Protein AF-Q7NFN3-F1 (afdb_monomer_lite)

Radius of gyration: 18.34 Å; chains: 1; bounding box: 49×44×46 Å

Organism: Gloeobacter violaceus (strain ATCC 29082 / PCC 7421) (NCBI:txid251221)

Structure (mmCIF, N/CA/C/O backbone):
data_AF-Q7NFN3-F1
#
_entry.id   AF-Q7NFN3-F1
#
loop_
_atom_site.group_PDB
_atom_site.id
_atom_site.type_symbol
_atom_site.label_atom_id
_atom_site.label_alt_id
_atom_site.label_comp_id
_atom_site.label_asym_id
_atom_site.label_entity_id
_atom_site.label_seq_id
_atom_site.pdbx_PDB_ins_code
_atom_site.Cartn_x
_atom_site.Cartn_y
_atom_site.Cartn_z
_atom_site.occupancy
_atom_site.B_iso_or_equiv
_atom_site.auth_seq_id
_atom_site.auth_comp_id
_atom_site.auth_asym_id
_atom_site.auth_atom_id
_atom_site.pdbx_PDB_model_num
ATOM 1 N N . MET A 1 1 ? 23.762 -14.767 -8.501 1.00 56.16 1 MET A N 1
ATOM 2 C CA . MET A 1 1 ? 23.464 -13.647 -7.585 1.00 56.16 1 MET A CA 1
ATOM 3 C C . MET A 1 1 ? 23.349 -14.251 -6.193 1.00 56.16 1 MET A C 1
ATOM 5 O O . MET A 1 1 ? 22.735 -15.305 -6.103 1.00 56.16 1 MET A O 1
ATOM 9 N N . ASP A 1 2 ? 24.014 -13.703 -5.175 1.00 60.09 2 ASP A N 1
ATOM 10 C CA . ASP A 1 2 ? 24.094 -14.319 -3.833 1.00 60.09 2 ASP A CA 1
ATOM 11 C C . ASP A 1 2 ? 22.970 -13.812 -2.899 1.00 60.09 2 ASP A C 1
ATOM 13 O O . ASP A 1 2 ? 22.523 -12.670 -3.045 1.00 60.09 2 ASP A O 1
ATOM 17 N N . LEU A 1 3 ? 22.532 -14.643 -1.945 1.00 52.47 3 LEU A N 1
ATOM 18 C CA . LEU A 1 3 ? 21.516 -14.355 -0.916 1.00 52.47 3 LEU A CA 1
ATOM 19 C C . LEU A 1 3 ? 21.825 -13.084 -0.148 1.00 52.47 3 LEU A C 1
ATOM 21 O O . LEU A 1 3 ? 20.955 -12.241 0.049 1.00 52.47 3 LEU A O 1
ATOM 25 N N . GLU A 1 4 ? 23.082 -12.938 0.255 1.00 56.56 4 GLU A N 1
ATOM 26 C CA . GLU A 1 4 ? 23.531 -11.804 1.050 1.00 56.56 4 GLU A CA 1
ATOM 27 C C . GLU A 1 4 ? 23.448 -10.504 0.238 1.00 56.56 4 GLU A C 1
ATOM 29 O O . GLU A 1 4 ? 23.041 -9.466 0.749 1.00 56.56 4 GLU A O 1
ATOM 34 N N . PHE A 1 5 ? 23.724 -10.560 -1.069 1.00 61.00 5 PHE A N 1
ATOM 35 C CA . PHE A 1 5 ? 23.583 -9.411 -1.964 1.00 61.00 5 PHE A CA 1
ATOM 36 C C . PHE A 1 5 ? 22.113 -9.019 -2.177 1.00 61.00 5 PHE A C 1
ATOM 38 O O . PHE A 1 5 ? 21.780 -7.836 -2.143 1.00 61.00 5 PHE A O 1
ATOM 45 N N . LEU A 1 6 ? 21.221 -9.990 -2.379 1.00 57.47 6 LEU A N 1
ATOM 46 C CA . LEU A 1 6 ? 19.792 -9.730 -2.584 1.00 57.47 6 LEU A CA 1
ATOM 47 C C . LEU A 1 6 ? 19.090 -9.267 -1.304 1.00 57.47 6 LEU A C 1
ATOM 49 O O . LEU A 1 6 ? 18.333 -8.299 -1.347 1.00 57.47 6 LEU A O 1
ATOM 53 N N . SER A 1 7 ? 19.391 -9.894 -0.167 1.00 54.59 7 SER A N 1
ATOM 54 C CA . SER A 1 7 ? 18.874 -9.497 1.146 1.00 54.59 7 SER A CA 1
ATOM 55 C C . SER A 1 7 ? 19.330 -8.083 1.518 1.00 54.59 7 SER A C 1
ATOM 57 O O . SER A 1 7 ? 18.508 -7.233 1.860 1.00 54.59 7 SER A O 1
ATOM 59 N N . ASN A 1 8 ? 20.613 -7.759 1.314 1.00 56.38 8 ASN A N 1
ATOM 60 C CA . ASN A 1 8 ? 21.120 -6.406 1.549 1.00 56.38 8 ASN A CA 1
ATOM 61 C C . ASN A 1 8 ? 20.441 -5.355 0.654 1.00 56.38 8 ASN A C 1
ATOM 63 O O . ASN A 1 8 ? 20.188 -4.246 1.114 1.00 56.38 8 ASN A O 1
ATOM 67 N N . ASN A 1 9 ? 20.097 -5.688 -0.595 1.00 57.69 9 ASN A N 1
ATOM 68 C CA . ASN A 1 9 ? 19.386 -4.766 -1.488 1.00 57.69 9 ASN A CA 1
ATOM 69 C C . ASN A 1 9 ? 17.885 -4.639 -1.168 1.00 57.69 9 ASN A C 1
ATOM 71 O O . ASN A 1 9 ? 17.333 -3.552 -1.316 1.00 57.69 9 ASN A O 1
ATOM 75 N N . LEU A 1 10 ? 17.229 -5.696 -0.680 1.00 55.66 10 LEU A N 1
ATOM 76 C CA . LEU A 1 10 ? 15.841 -5.637 -0.194 1.00 55.66 10 LEU A CA 1
ATOM 77 C C . LEU A 1 10 ? 15.706 -4.768 1.068 1.00 55.66 10 LEU A C 1
ATOM 79 O O . LEU A 1 10 ? 14.678 -4.118 1.265 1.00 55.66 10 LEU A O 1
ATOM 83 N N . LEU A 1 11 ? 16.751 -4.731 1.903 1.00 48.28 11 LEU A N 1
ATO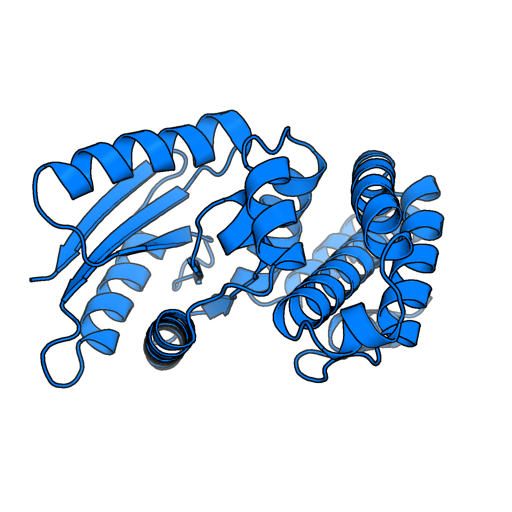M 84 C CA . LEU A 1 11 ? 16.776 -4.018 3.184 1.00 48.28 11 LEU A CA 1
ATOM 85 C C . LEU A 1 11 ? 17.310 -2.574 3.099 1.00 48.28 11 LEU A C 1
ATOM 87 O O . LEU A 1 11 ? 17.172 -1.820 4.067 1.00 48.28 11 LEU A O 1
ATOM 91 N N . MET A 1 12 ? 17.902 -2.159 1.973 1.00 41.19 12 MET A N 1
ATOM 92 C CA . MET A 1 12 ? 18.507 -0.829 1.823 1.00 41.19 12 MET A CA 1
ATOM 93 C C . MET A 1 12 ? 17.516 0.247 1.347 1.00 41.19 12 MET A C 1
ATOM 95 O O . MET A 1 12 ? 16.718 0.049 0.439 1.00 41.19 12 MET A O 1
ATOM 99 N N . ASN A 1 13 ? 17.655 1.432 1.958 1.00 47.44 13 ASN A N 1
ATOM 100 C CA . ASN A 1 13 ? 16.925 2.692 1.745 1.00 47.44 13 ASN A CA 1
ATOM 101 C C . ASN A 1 13 ? 15.450 2.743 2.175 1.00 47.44 13 ASN A C 1
ATOM 103 O O . ASN A 1 13 ? 14.534 2.779 1.358 1.00 47.44 13 ASN A O 1
ATOM 107 N N . LYS A 1 14 ? 15.228 2.913 3.486 1.00 47.81 14 LYS A N 1
ATOM 108 C CA . LYS A 1 14 ? 13.898 3.238 4.032 1.00 47.81 14 LYS A CA 1
ATOM 109 C C . LYS A 1 14 ? 13.643 4.723 4.323 1.00 47.81 14 LYS A C 1
ATOM 111 O O . LYS A 1 14 ? 12.485 5.081 4.489 1.00 47.81 14 LYS A O 1
ATOM 116 N N . HIS A 1 15 ? 14.649 5.612 4.360 1.00 43.91 15 HIS A N 1
ATOM 117 C CA . HIS A 1 15 ? 14.429 6.965 4.921 1.00 43.91 15 HIS A CA 1
ATOM 118 C C . HIS A 1 15 ? 15.199 8.145 4.291 1.00 43.91 15 HIS A C 1
ATOM 120 O O . HIS A 1 15 ? 15.244 9.218 4.893 1.00 43.91 15 HIS A O 1
ATOM 126 N N . SER A 1 16 ? 15.774 8.019 3.092 1.00 52.03 16 SER A N 1
ATOM 127 C CA . SER A 1 16 ? 16.392 9.162 2.399 1.00 52.03 16 SER A CA 1
ATOM 128 C C . SER A 1 16 ? 15.591 9.540 1.151 1.00 52.03 16 SER A C 1
ATOM 130 O O . SER A 1 16 ? 15.283 8.700 0.311 1.00 52.03 16 SER A O 1
ATOM 132 N N . HIS A 1 17 ? 15.209 10.818 1.032 1.00 63.88 17 HIS A N 1
ATOM 133 C CA . HIS A 1 17 ? 14.648 11.325 -0.218 1.00 63.88 17 HIS A CA 1
ATOM 134 C C . HIS A 1 17 ? 15.710 11.183 -1.310 1.00 63.88 17 HIS A C 1
ATOM 136 O O . HIS A 1 17 ? 16.799 11.752 -1.184 1.00 63.88 17 HIS A O 1
ATOM 142 N N . LEU A 1 18 ? 15.394 10.454 -2.381 1.00 69.81 18 LEU A N 1
ATOM 143 C CA . LEU A 1 18 ? 16.271 10.409 -3.542 1.00 69.81 18 LEU A CA 1
ATOM 144 C C . LEU A 1 18 ? 16.342 11.814 -4.157 1.00 69.81 18 LEU A C 1
ATOM 146 O O . LEU A 1 18 ? 15.316 12.494 -4.253 1.00 69.81 18 LEU A O 1
ATOM 150 N N . PRO A 1 19 ? 17.520 12.281 -4.606 1.00 80.88 19 PRO A N 1
ATOM 151 C CA . PRO A 1 19 ? 17.589 13.449 -5.471 1.00 80.88 19 PRO A CA 1
ATOM 152 C C . PRO A 1 19 ? 16.652 13.262 -6.680 1.00 80.88 19 PRO A C 1
ATOM 154 O O . PRO A 1 19 ? 16.583 12.151 -7.207 1.00 80.88 19 PRO A O 1
ATOM 157 N N . PRO A 1 20 ? 15.959 14.303 -7.179 1.00 80.88 20 PRO A N 1
ATOM 158 C CA . PRO A 1 20 ? 14.998 14.152 -8.277 1.00 80.88 20 PRO A CA 1
ATOM 159 C C . PRO A 1 20 ? 15.556 13.447 -9.513 1.00 80.88 20 PRO A C 1
ATOM 161 O O . PRO A 1 20 ? 14.895 12.594 -10.092 1.00 80.88 20 PRO A O 1
ATOM 164 N N . GLU A 1 21 ? 16.795 13.755 -9.892 1.00 84.25 21 GLU A N 1
ATOM 165 C CA . GLU A 1 21 ? 17.453 13.090 -11.017 1.00 84.25 21 GLU A CA 1
ATOM 166 C C . GLU A 1 21 ? 17.686 11.599 -10.762 1.00 84.25 21 GLU A C 1
ATOM 168 O O . GLU A 1 21 ? 17.572 10.797 -11.684 1.00 84.25 21 GLU A O 1
ATOM 173 N N . GLN A 1 22 ? 17.995 11.226 -9.517 1.00 86.25 22 GLN A N 1
ATOM 174 C CA . GLN A 1 22 ? 18.160 9.833 -9.122 1.00 86.25 22 GLN A CA 1
ATOM 175 C C . GLN A 1 22 ? 16.819 9.100 -9.195 1.00 86.25 22 GLN A C 1
ATOM 177 O O . GLN A 1 22 ? 16.742 8.072 -9.853 1.00 86.25 22 GLN A O 1
ATOM 182 N N . ALA A 1 23 ? 15.748 9.685 -8.649 1.00 85.94 23 ALA A N 1
ATOM 183 C CA . ALA A 1 23 ? 14.407 9.104 -8.722 1.00 85.94 23 ALA A CA 1
ATOM 184 C C . ALA A 1 23 ? 13.938 8.878 -10.174 1.00 85.94 23 ALA A C 1
ATOM 186 O O . ALA A 1 23 ? 13.331 7.855 -10.477 1.00 85.94 23 ALA A O 1
ATOM 187 N N . LEU A 1 24 ? 14.240 9.803 -11.095 1.00 88.88 24 LEU A N 1
ATOM 188 C CA . LEU A 1 24 ? 13.911 9.636 -12.516 1.00 88.88 24 LEU A CA 1
ATOM 189 C C . LEU A 1 24 ? 14.754 8.559 -13.201 1.00 88.88 24 LEU A C 1
ATOM 191 O O . LEU A 1 24 ? 14.216 7.780 -13.985 1.00 88.88 24 LEU A O 1
ATOM 195 N N . ARG A 1 25 ? 16.062 8.507 -12.921 1.00 91.69 25 ARG A N 1
ATOM 196 C CA . ARG A 1 25 ? 16.937 7.447 -13.444 1.00 91.69 25 ARG A CA 1
ATOM 197 C C . ARG A 1 25 ? 16.474 6.075 -12.971 1.00 91.69 25 ARG A C 1
ATOM 199 O O . ARG A 1 25 ? 16.344 5.172 -13.790 1.00 91.69 25 ARG A O 1
ATOM 206 N N . ASP A 1 26 ? 16.165 5.954 -11.688 1.00 92.94 26 ASP A N 1
ATOM 207 C CA . ASP A 1 26 ? 15.737 4.695 -11.092 1.00 92.94 26 ASP A CA 1
ATOM 208 C C . ASP A 1 26 ? 14.348 4.273 -11.582 1.00 92.94 26 ASP A C 1
ATOM 210 O O . ASP A 1 26 ? 14.113 3.086 -11.789 1.00 92.94 26 ASP A O 1
ATOM 214 N N . LEU A 1 27 ? 13.451 5.227 -11.865 1.00 94.94 27 LEU A N 1
ATOM 215 C CA . LEU A 1 27 ? 12.178 4.946 -12.535 1.00 94.94 27 LEU A CA 1
ATOM 216 C C . LEU A 1 27 ? 12.390 4.385 -13.949 1.00 94.94 27 LEU A C 1
ATOM 218 O O . LEU A 1 27 ? 11.734 3.416 -14.325 1.00 94.94 27 LEU A O 1
ATOM 222 N N . ILE A 1 28 ? 13.302 4.969 -14.733 1.00 95.75 28 ILE A N 1
ATOM 223 C CA . ILE A 1 28 ? 13.636 4.471 -16.078 1.00 95.75 28 ILE A CA 1
ATOM 224 C C . ILE A 1 28 ? 14.231 3.062 -15.999 1.00 95.75 28 ILE A C 1
ATOM 226 O O . ILE A 1 28 ? 13.894 2.208 -16.820 1.00 95.75 28 ILE A O 1
ATOM 230 N N . GLU A 1 29 ? 15.088 2.801 -15.016 1.00 95.00 29 GLU A N 1
ATOM 231 C CA . GLU A 1 29 ? 15.678 1.476 -14.830 1.00 95.00 29 GLU A CA 1
ATOM 232 C C . GLU A 1 29 ? 14.638 0.443 -14.377 1.00 95.00 29 GLU A C 1
ATOM 234 O O . GLU A 1 29 ? 14.580 -0.659 -14.924 1.00 95.00 29 GLU A O 1
ATOM 239 N N . ALA A 1 30 ? 13.734 0.819 -13.468 1.00 96.25 30 ALA A N 1
ATOM 240 C CA . ALA A 1 30 ? 12.613 -0.026 -13.069 1.00 96.25 30 ALA A CA 1
ATOM 241 C C . ALA A 1 30 ? 11.696 -0.365 -14.257 1.00 96.25 30 ALA A C 1
ATOM 243 O O . ALA A 1 30 ? 11.262 -1.507 -14.371 1.00 96.25 30 ALA A O 1
ATOM 244 N N . ILE A 1 31 ? 11.447 0.579 -15.177 1.00 97.62 31 ILE A N 1
ATOM 245 C CA . ILE A 1 31 ? 10.695 0.318 -16.420 1.00 97.62 31 ILE A CA 1
ATOM 246 C C . ILE A 1 31 ? 11.390 -0.765 -17.251 1.00 97.62 31 ILE A C 1
ATOM 248 O O . ILE A 1 31 ? 10.748 -1.743 -17.620 1.00 97.62 31 ILE A O 1
ATOM 252 N N . ARG A 1 32 ? 12.698 -0.630 -17.501 1.00 96.00 32 ARG A N 1
ATOM 253 C CA . ARG A 1 32 ? 13.470 -1.606 -18.293 1.00 96.00 32 ARG A CA 1
ATOM 254 C C . ARG A 1 32 ? 13.465 -2.998 -17.672 1.00 96.00 32 ARG A C 1
ATOM 256 O O . ARG A 1 32 ? 13.315 -3.987 -18.379 1.00 96.00 32 ARG A O 1
ATOM 263 N N . CYS A 1 33 ? 13.617 -3.085 -16.354 1.00 94.62 33 CYS A N 1
ATOM 264 C CA . CYS A 1 33 ? 13.569 -4.363 -15.653 1.00 94.62 33 CYS A CA 1
ATOM 265 C C . CYS A 1 33 ? 12.146 -4.965 -15.678 1.00 94.62 33 CYS A C 1
ATOM 267 O O . CYS A 1 33 ? 11.972 -6.164 -15.917 1.00 94.62 33 CYS A O 1
ATOM 269 N N . ALA A 1 34 ? 11.110 -4.130 -15.540 1.00 97.12 34 ALA A N 1
ATOM 270 C CA . ALA A 1 34 ? 9.714 -4.554 -15.625 1.00 97.12 34 ALA A CA 1
ATOM 271 C C . ALA A 1 34 ? 9.315 -5.082 -17.012 1.00 97.12 34 ALA A C 1
ATOM 273 O O . ALA A 1 34 ? 8.516 -6.015 -17.071 1.00 97.12 34 ALA A O 1
ATOM 274 N N . GLU A 1 35 ? 9.901 -4.576 -18.106 1.00 95.56 35 GLU A N 1
ATOM 275 C CA . GLU A 1 35 ? 9.684 -5.114 -19.465 1.00 95.56 35 GLU A CA 1
ATOM 276 C C . GLU A 1 35 ? 9.929 -6.632 -19.526 1.00 95.56 35 GLU A C 1
ATOM 278 O O . GLU A 1 35 ? 9.217 -7.348 -20.232 1.00 95.56 35 GLU A O 1
ATOM 283 N N . ARG A 1 36 ? 10.909 -7.135 -18.762 1.00 93.44 36 ARG A N 1
ATOM 284 C CA . ARG A 1 36 ? 11.272 -8.558 -18.733 1.00 93.44 36 ARG A CA 1
ATOM 285 C C . ARG A 1 36 ? 10.418 -9.379 -17.769 1.00 93.44 36 ARG A C 1
ATOM 287 O O . ARG A 1 36 ? 10.040 -10.497 -18.111 1.00 93.44 36 ARG A O 1
ATOM 294 N N . TYR A 1 37 ? 10.152 -8.864 -16.568 1.00 94.06 37 TYR A N 1
ATOM 295 C CA . TYR A 1 37 ? 9.618 -9.678 -15.468 1.00 94.06 37 TYR A CA 1
ATOM 296 C C . TYR A 1 37 ? 8.166 -9.362 -15.069 1.00 94.06 37 TYR A C 1
ATOM 298 O O . TYR A 1 37 ? 7.506 -10.222 -14.485 1.00 94.06 37 TYR A O 1
ATOM 306 N N . GLU A 1 38 ? 7.648 -8.164 -15.364 1.00 96.56 38 GLU A N 1
ATOM 307 C CA . GLU A 1 38 ? 6.284 -7.752 -14.997 1.00 96.56 38 GLU A CA 1
ATOM 308 C C . GLU A 1 38 ? 5.722 -6.675 -15.959 1.00 96.56 38 GLU A C 1
ATOM 310 O O . GLU A 1 38 ? 5.705 -5.483 -15.632 1.00 96.56 38 GLU A O 1
ATOM 315 N N . PRO A 1 39 ? 5.197 -7.069 -17.138 1.00 96.38 39 PRO A N 1
ATOM 316 C CA . PRO A 1 39 ? 4.723 -6.122 -18.155 1.00 96.38 39 PRO A CA 1
ATOM 317 C C . PRO A 1 39 ? 3.589 -5.192 -17.697 1.00 96.38 39 PRO A C 1
ATOM 319 O O . PRO A 1 39 ? 3.428 -4.096 -18.222 1.00 96.38 39 PRO A O 1
ATOM 322 N N . ARG A 1 40 ? 2.774 -5.593 -16.712 1.00 97.12 40 ARG A N 1
ATOM 323 C CA . ARG A 1 40 ? 1.710 -4.718 -16.181 1.00 97.12 40 ARG A CA 1
ATOM 324 C C . ARG A 1 40 ? 2.276 -3.567 -15.355 1.00 97.12 40 ARG A C 1
ATOM 326 O O . ARG A 1 40 ? 1.801 -2.436 -15.467 1.00 97.12 40 ARG A O 1
ATOM 333 N N . LEU A 1 41 ? 3.308 -3.850 -14.562 1.00 98.06 41 LEU A N 1
ATOM 334 C CA . LEU A 1 41 ? 4.039 -2.826 -13.825 1.00 98.06 41 LEU A CA 1
ATOM 335 C C . LEU A 1 41 ? 4.757 -1.884 -14.794 1.00 98.06 41 LEU A C 1
ATOM 337 O O . LEU A 1 41 ? 4.692 -0.673 -14.611 1.00 98.06 41 LEU A O 1
ATOM 341 N N . GLU A 1 42 ? 5.359 -2.417 -15.857 1.00 98.12 42 GLU A N 1
ATOM 342 C CA . GLU A 1 42 ? 6.006 -1.629 -16.912 1.00 98.12 42 GLU A CA 1
ATOM 343 C C . GLU A 1 42 ? 5.079 -0.548 -17.487 1.00 98.12 42 GLU A C 1
ATOM 345 O O . GLU A 1 42 ? 5.426 0.639 -17.464 1.00 98.12 42 GLU A O 1
ATOM 350 N N . VAL A 1 43 ? 3.864 -0.934 -17.896 1.00 97.00 43 VAL A N 1
ATOM 351 C CA . VAL A 1 43 ? 2.869 -0.008 -18.459 1.00 97.00 43 VAL A CA 1
ATOM 352 C C . VAL A 1 43 ? 2.551 1.104 -17.464 1.00 97.00 43 VAL A C 1
ATOM 354 O O . VAL A 1 43 ? 2.550 2.286 -17.814 1.00 97.00 43 VAL A O 1
ATOM 357 N N . ARG A 1 44 ? 2.331 0.745 -16.196 1.00 96.44 44 ARG A N 1
ATOM 358 C CA . ARG A 1 44 ? 2.025 1.707 -15.133 1.00 96.44 44 ARG A CA 1
ATOM 359 C C . ARG A 1 44 ? 3.177 2.656 -14.848 1.00 96.44 44 ARG A C 1
ATOM 361 O O . ARG A 1 44 ? 2.956 3.861 -14.737 1.00 96.44 44 ARG A O 1
ATOM 368 N N . LEU A 1 45 ? 4.404 2.155 -14.765 1.00 97.69 45 LEU A N 1
ATOM 369 C CA . LEU A 1 45 ? 5.581 2.992 -14.549 1.00 97.69 45 LEU A CA 1
ATOM 370 C C . LEU A 1 45 ? 5.809 3.949 -15.726 1.00 97.69 45 LEU A C 1
ATOM 372 O O . LEU A 1 45 ? 6.137 5.114 -15.497 1.00 97.69 45 LEU A O 1
ATOM 376 N N . ARG A 1 46 ? 5.554 3.523 -16.972 1.00 96.94 46 ARG A N 1
ATOM 377 C CA . ARG A 1 46 ? 5.584 4.424 -18.137 1.00 96.94 46 ARG A CA 1
ATOM 378 C C . ARG A 1 46 ? 4.518 5.506 -18.079 1.00 96.94 46 ARG A C 1
ATOM 380 O O . ARG A 1 46 ? 4.828 6.655 -18.393 1.00 96.94 46 ARG A O 1
ATOM 387 N N . GLU A 1 47 ? 3.293 5.174 -17.668 1.00 94.94 47 GLU A N 1
ATOM 388 C CA . GLU A 1 47 ? 2.236 6.173 -17.469 1.00 94.94 47 GLU A CA 1
ATOM 389 C C . GLU A 1 47 ? 2.683 7.247 -16.473 1.00 94.94 47 GLU A C 1
ATOM 391 O O . GLU A 1 47 ? 2.453 8.432 -16.721 1.00 94.94 47 GLU A O 1
ATOM 396 N N . ILE A 1 48 ? 3.348 6.855 -15.378 1.00 95.38 48 ILE A N 1
ATOM 397 C CA . ILE A 1 48 ? 3.935 7.791 -14.411 1.00 95.38 48 ILE A CA 1
ATOM 398 C C . ILE A 1 48 ? 5.056 8.611 -15.041 1.00 95.38 48 ILE A C 1
ATOM 400 O O . ILE A 1 48 ? 5.009 9.842 -15.003 1.00 95.38 48 ILE A O 1
ATOM 404 N N . CYS A 1 49 ? 6.034 7.944 -15.654 1.00 94.56 49 CYS A N 1
ATOM 405 C CA . CYS A 1 49 ? 7.193 8.590 -16.259 1.00 94.56 49 CYS A CA 1
ATOM 406 C C . CYS A 1 49 ? 6.770 9.662 -17.265 1.00 94.56 49 CYS A C 1
ATOM 408 O O . CYS A 1 49 ? 7.268 10.779 -17.190 1.00 94.56 49 CYS A O 1
ATOM 410 N N . ALA A 1 50 ? 5.799 9.367 -18.134 1.00 92.50 50 ALA A N 1
ATOM 411 C CA . ALA A 1 50 ? 5.351 10.284 -19.177 1.00 92.50 50 ALA A CA 1
ATOM 412 C C . ALA A 1 50 ? 4.963 11.662 -18.623 1.00 92.50 50 ALA A C 1
ATOM 414 O O . ALA A 1 50 ? 5.455 12.679 -19.100 1.00 92.50 50 ALA A O 1
ATOM 415 N N . TRP A 1 51 ? 4.133 11.723 -17.576 1.00 90.50 51 TRP A N 1
ATOM 416 C CA . TRP A 1 51 ? 3.688 13.022 -17.061 1.00 90.50 51 TRP A CA 1
ATOM 417 C C . TRP A 1 51 ? 4.665 13.683 -16.094 1.00 90.50 51 TRP A C 1
ATOM 419 O O . TRP A 1 51 ? 4.512 14.882 -15.840 1.00 90.50 51 TRP A O 1
ATOM 429 N N . VAL A 1 52 ? 5.592 12.919 -15.510 1.00 89.69 52 VAL A N 1
ATOM 430 C CA . VAL A 1 52 ? 6.662 13.449 -14.657 1.00 89.69 52 VAL A CA 1
ATOM 431 C C . VAL A 1 52 ? 7.758 14.066 -15.523 1.00 89.69 52 VAL A C 1
ATOM 433 O O . VAL A 1 52 ? 8.243 15.141 -15.185 1.00 89.69 52 VAL A O 1
ATOM 436 N N . SER A 1 53 ? 8.102 13.444 -16.654 1.00 85.94 53 SER A N 1
ATOM 437 C CA . SER A 1 53 ? 9.063 13.972 -17.631 1.00 85.94 53 SER A CA 1
ATOM 438 C C . SER A 1 53 ? 8.618 15.299 -18.255 1.00 85.94 53 SER A C 1
ATOM 440 O O . SER A 1 53 ? 9.466 16.079 -18.677 1.00 85.94 53 SER A O 1
ATOM 442 N N . ASP A 1 54 ? 7.314 15.592 -18.254 1.00 85.75 54 ASP A N 1
ATOM 443 C CA . ASP A 1 54 ? 6.777 16.898 -18.662 1.00 85.75 54 ASP A CA 1
ATOM 444 C C . ASP A 1 54 ? 7.100 18.035 -17.669 1.00 85.75 54 ASP A C 1
ATOM 446 O O . ASP A 1 54 ? 6.895 19.209 -17.983 1.00 85.75 54 ASP A O 1
ATOM 450 N N . LEU A 1 55 ? 7.542 17.717 -16.447 1.00 85.81 55 LEU A N 1
ATOM 451 C CA . LEU A 1 55 ? 7.850 18.702 -15.410 1.00 85.81 55 LEU A CA 1
ATOM 452 C C . LEU A 1 55 ? 9.305 19.159 -15.519 1.00 85.81 55 LEU A C 1
ATOM 454 O O . LEU A 1 55 ? 10.222 18.357 -15.700 1.00 85.81 55 LEU A O 1
ATOM 458 N N . LYS A 1 56 ? 9.552 20.457 -15.327 1.00 82.94 56 LYS A N 1
ATOM 459 C CA . LYS A 1 56 ? 10.924 20.974 -15.260 1.00 82.94 56 LYS A CA 1
ATOM 460 C C . LYS A 1 56 ? 11.618 20.439 -13.998 1.00 82.94 56 LYS A C 1
ATOM 462 O O . LYS A 1 56 ? 10.970 20.347 -12.954 1.00 82.94 56 LYS A O 1
ATOM 467 N N . PRO A 1 57 ? 12.944 20.203 -14.007 1.00 75.12 57 PRO A N 1
ATOM 468 C CA . PRO A 1 57 ? 13.660 19.704 -12.827 1.00 75.12 57 PRO A CA 1
ATOM 469 C C . PRO A 1 57 ? 13.399 20.513 -11.541 1.00 75.12 57 PRO A C 1
ATOM 471 O O . PRO A 1 57 ? 13.117 19.939 -10.490 1.00 75.12 57 PRO A O 1
ATOM 474 N N . GLY A 1 58 ? 13.377 21.850 -11.625 1.00 76.94 58 GLY A N 1
ATOM 475 C CA . GLY A 1 58 ? 13.059 22.724 -10.483 1.00 76.94 58 GLY A CA 1
ATOM 476 C C . GLY A 1 58 ? 11.609 22.621 -9.978 1.00 76.94 58 GLY A C 1
ATOM 477 O O . GLY A 1 58 ? 11.334 22.874 -8.803 1.00 76.94 58 GLY A O 1
ATOM 478 N N . GLU A 1 59 ? 10.671 22.199 -10.828 1.00 82.31 59 GLU A N 1
ATOM 479 C CA . GLU A 1 59 ? 9.291 21.914 -10.420 1.00 82.31 59 GLU A CA 1
ATOM 480 C C . GLU A 1 59 ? 9.191 20.599 -9.650 1.00 82.31 59 GLU A C 1
ATOM 482 O O . GLU A 1 59 ? 8.343 20.487 -8.773 1.00 82.31 59 GLU A O 1
ATOM 487 N N . ILE A 1 60 ? 10.049 19.617 -9.931 1.00 80.56 60 ILE A N 1
ATOM 488 C CA . ILE A 1 60 ? 10.079 18.361 -9.172 1.00 80.56 60 ILE A CA 1
ATOM 489 C C . ILE A 1 60 ? 10.683 18.612 -7.786 1.00 80.56 60 ILE A C 1
ATOM 491 O O . ILE A 1 60 ? 10.083 18.231 -6.783 1.00 80.56 60 ILE A O 1
ATOM 495 N N . VAL A 1 61 ? 11.810 19.336 -7.718 1.00 79.81 61 VAL A N 1
ATOM 496 C CA . VAL A 1 61 ? 12.479 19.707 -6.452 1.00 79.81 61 VAL A CA 1
ATOM 497 C C . VAL A 1 61 ? 11.526 20.444 -5.505 1.00 79.81 61 VAL A C 1
ATOM 499 O O . VAL A 1 61 ? 11.490 20.165 -4.310 1.00 79.81 61 VAL A O 1
ATOM 502 N N . SER A 1 62 ? 10.732 21.382 -6.027 1.00 82.38 62 SER A N 1
ATOM 503 C CA . SER A 1 62 ? 9.805 22.180 -5.211 1.00 82.38 62 SER A CA 1
ATOM 504 C C . SER A 1 62 ? 8.550 21.417 -4.762 1.00 82.38 62 SER A C 1
ATOM 506 O O . SER A 1 62 ? 7.825 21.891 -3.884 1.00 82.38 62 SER A O 1
ATOM 508 N N . LYS A 1 63 ? 8.284 20.223 -5.311 1.00 88.50 63 LYS A N 1
ATOM 509 C CA . LYS A 1 63 ? 7.114 19.391 -4.992 1.00 88.50 63 LYS A CA 1
ATOM 510 C C . LYS A 1 63 ? 7.509 18.214 -4.100 1.00 88.50 63 LYS A C 1
ATOM 512 O O . LYS A 1 63 ? 7.599 17.076 -4.556 1.00 88.50 63 LYS A O 1
ATOM 517 N N . LYS A 1 64 ? 7.681 18.472 -2.799 1.00 86.12 64 LYS A N 1
ATOM 518 C CA . LYS A 1 64 ? 8.089 17.460 -1.801 1.00 86.12 64 LYS A CA 1
ATOM 519 C C . LYS A 1 64 ? 7.277 16.158 -1.875 1.00 86.12 64 LYS A C 1
ATOM 521 O O . LYS A 1 64 ? 7.858 15.081 -1.823 1.00 86.12 64 LYS A O 1
ATOM 526 N N . TYR A 1 65 ? 5.954 16.245 -2.022 1.00 87.88 65 TYR A N 1
ATOM 527 C CA . TYR A 1 65 ? 5.092 15.058 -2.077 1.00 87.88 65 TYR A CA 1
ATOM 528 C C . TYR A 1 65 ? 5.224 14.278 -3.385 1.00 87.88 65 TYR A C 1
ATOM 530 O O . TYR A 1 65 ? 5.092 13.060 -3.376 1.00 87.88 65 TYR A O 1
ATOM 538 N N . LEU A 1 66 ? 5.526 14.955 -4.499 1.00 90.56 66 LEU A N 1
ATOM 539 C CA . LEU A 1 66 ? 5.864 14.270 -5.745 1.00 90.56 66 LEU A CA 1
ATOM 540 C C . LEU A 1 66 ? 7.173 13.496 -5.590 1.00 90.56 66 LEU A C 1
ATOM 542 O O . LEU A 1 66 ? 7.250 12.347 -6.004 1.00 90.56 66 LEU A O 1
ATOM 546 N N . LEU A 1 67 ? 8.186 14.104 -4.973 1.00 88.81 67 LEU A N 1
ATOM 547 C CA . LEU A 1 67 ? 9.464 13.435 -4.759 1.00 88.81 67 LEU A CA 1
ATOM 548 C C . LEU A 1 67 ? 9.344 12.246 -3.798 1.00 88.81 67 LEU A C 1
ATOM 550 O O . LEU A 1 67 ? 9.919 11.192 -4.060 1.00 88.81 67 LEU A O 1
ATOM 554 N N . LEU A 1 68 ? 8.568 12.397 -2.720 1.00 88.56 68 LEU A N 1
ATOM 555 C CA . LEU A 1 68 ? 8.247 11.303 -1.802 1.00 88.56 68 LEU A CA 1
ATOM 556 C C . LEU A 1 68 ? 7.535 10.161 -2.537 1.00 88.56 68 LEU A C 1
ATOM 558 O O . LEU A 1 68 ? 7.987 9.026 -2.459 1.00 88.56 68 LEU A O 1
ATOM 562 N N . PHE A 1 69 ? 6.494 10.479 -3.315 1.00 92.62 69 PHE A N 1
ATOM 563 C CA . PHE A 1 69 ? 5.774 9.503 -4.135 1.00 92.62 69 PHE A CA 1
ATOM 564 C C . PHE A 1 69 ? 6.709 8.736 -5.075 1.00 92.62 69 PHE A C 1
ATOM 566 O O . PHE A 1 69 ? 6.651 7.514 -5.129 1.00 92.62 69 PHE A O 1
ATOM 573 N N . LEU A 1 70 ? 7.573 9.444 -5.811 1.00 92.88 70 LEU A N 1
ATOM 574 C CA . LEU A 1 70 ? 8.504 8.810 -6.745 1.00 92.88 70 LEU A CA 1
ATOM 575 C C . LEU A 1 70 ? 9.522 7.931 -6.026 1.00 92.88 70 LEU A C 1
ATOM 577 O O . LEU A 1 70 ? 9.834 6.857 -6.522 1.00 92.88 70 LEU A O 1
ATOM 581 N N . THR A 1 71 ? 10.007 8.373 -4.866 1.00 91.06 71 THR A N 1
ATOM 582 C CA . THR A 1 71 ? 10.938 7.589 -4.049 1.00 91.06 71 THR A CA 1
ATOM 583 C C . THR A 1 71 ? 10.286 6.275 -3.621 1.00 91.06 71 THR A C 1
ATOM 585 O O . THR A 1 71 ? 10.834 5.216 -3.898 1.00 91.06 71 THR A O 1
ATOM 588 N N . GLU A 1 72 ? 9.090 6.326 -3.027 1.00 93.00 72 GLU A N 1
ATOM 589 C CA . GLU A 1 72 ? 8.374 5.119 -2.593 1.00 93.00 72 GLU A CA 1
ATOM 590 C C . GLU A 1 72 ? 8.020 4.198 -3.766 1.00 93.00 72 GLU A C 1
ATOM 592 O O . GLU A 1 72 ? 8.265 2.998 -3.693 1.00 93.00 72 GLU A O 1
ATOM 597 N N . LEU A 1 73 ? 7.505 4.757 -4.869 1.00 96.00 73 LEU A N 1
ATOM 598 C CA . LEU A 1 73 ? 7.131 3.987 -6.056 1.00 96.00 73 LEU A CA 1
ATOM 599 C C . LEU A 1 73 ? 8.324 3.226 -6.640 1.00 96.00 73 LEU A C 1
ATOM 601 O O . LEU A 1 73 ? 8.190 2.060 -7.003 1.00 96.00 73 LEU A O 1
ATOM 605 N N . VAL A 1 74 ? 9.474 3.892 -6.759 1.00 94.50 74 VAL A N 1
ATOM 606 C CA . VAL A 1 74 ? 10.700 3.284 -7.280 1.00 94.50 74 VAL A CA 1
ATOM 607 C C . VAL A 1 74 ? 11.193 2.191 -6.342 1.00 94.50 74 VAL A C 1
ATOM 609 O O . VAL A 1 74 ? 11.483 1.096 -6.817 1.00 94.50 74 VAL A O 1
ATOM 612 N N . THR A 1 75 ? 11.245 2.453 -5.034 1.00 92.69 75 THR A N 1
ATOM 613 C CA . THR A 1 75 ? 11.672 1.457 -4.044 1.00 92.69 75 THR A CA 1
ATOM 614 C C . THR A 1 75 ? 10.781 0.218 -4.092 1.00 92.69 75 THR A C 1
ATOM 616 O O . THR A 1 75 ? 11.287 -0.897 -4.208 1.00 92.69 75 THR A O 1
ATOM 619 N N . ASP A 1 76 ? 9.459 0.395 -4.074 1.00 95.69 76 ASP A N 1
ATOM 620 C CA . ASP A 1 76 ? 8.511 -0.721 -4.112 1.00 95.69 76 ASP A CA 1
ATOM 621 C C . ASP A 1 76 ? 8.593 -1.486 -5.451 1.00 95.69 76 ASP A C 1
ATOM 623 O O . ASP A 1 76 ? 8.569 -2.719 -5.470 1.00 95.69 76 ASP A O 1
ATOM 627 N N . ALA A 1 77 ? 8.763 -0.780 -6.578 1.00 97.00 77 ALA A N 1
ATOM 628 C CA . ALA A 1 77 ? 8.951 -1.404 -7.888 1.00 97.00 77 ALA A CA 1
ATOM 629 C C . ALA A 1 77 ? 10.241 -2.230 -7.950 1.00 97.00 77 ALA A C 1
ATOM 631 O O . ALA A 1 77 ? 10.214 -3.367 -8.413 1.00 97.00 77 ALA A O 1
ATOM 632 N N . GLN A 1 78 ? 11.359 -1.690 -7.466 1.00 94.38 78 GLN A N 1
ATOM 633 C CA . GLN A 1 78 ? 12.638 -2.397 -7.427 1.00 94.38 78 GLN A CA 1
ATOM 634 C C . GLN A 1 78 ? 12.565 -3.632 -6.529 1.00 94.38 78 GLN A C 1
ATOM 636 O O . GLN A 1 78 ? 12.977 -4.707 -6.956 1.00 94.38 78 GLN A O 1
ATOM 641 N N . GLN A 1 79 ? 11.980 -3.519 -5.332 1.00 93.00 79 GLN A N 1
ATOM 642 C CA . GLN A 1 79 ? 11.778 -4.664 -4.440 1.00 93.00 79 GLN A CA 1
ATOM 643 C C . GLN A 1 79 ? 10.931 -5.756 -5.105 1.00 93.00 79 GLN A C 1
ATOM 645 O O . GLN A 1 79 ? 11.312 -6.926 -5.091 1.00 93.00 79 GLN A O 1
ATOM 650 N N . TRP A 1 80 ? 9.817 -5.391 -5.747 1.00 95.88 80 TRP A N 1
ATOM 651 C CA . TRP A 1 80 ? 8.982 -6.351 -6.471 1.00 95.88 80 TRP A CA 1
ATOM 652 C C . TRP A 1 80 ? 9.735 -7.027 -7.617 1.00 95.88 80 TRP A C 1
ATOM 654 O O . TRP A 1 80 ? 9.659 -8.246 -7.774 1.00 95.88 80 TRP A O 1
ATOM 664 N N . LEU A 1 81 ? 10.473 -6.254 -8.414 1.00 95.25 81 LEU A N 1
ATOM 665 C CA . LEU A 1 81 ? 11.215 -6.767 -9.563 1.00 95.25 81 LEU A CA 1
ATOM 666 C C . LEU A 1 81 ? 12.367 -7.677 -9.142 1.00 95.25 81 LEU A C 1
ATOM 668 O O . LEU A 1 81 ? 12.543 -8.719 -9.764 1.00 95.25 81 LEU A O 1
ATOM 672 N N . LEU A 1 82 ? 13.071 -7.360 -8.051 1.00 91.69 82 LEU A N 1
ATOM 673 C CA . LEU A 1 82 ? 14.079 -8.244 -7.458 1.00 91.69 82 LEU A CA 1
ATOM 674 C C . LEU A 1 82 ? 13.468 -9.582 -7.032 1.00 91.69 82 LEU A C 1
ATOM 676 O O . LEU A 1 82 ? 14.020 -10.638 -7.334 1.00 91.69 82 LEU A O 1
ATOM 680 N N . LEU A 1 83 ? 12.299 -9.559 -6.381 1.00 92.31 83 LEU A N 1
ATOM 681 C CA . LEU A 1 83 ? 11.585 -10.784 -6.016 1.00 92.31 83 LEU A CA 1
ATOM 682 C C . LEU A 1 83 ? 11.178 -11.585 -7.265 1.00 92.31 83 LEU A C 1
ATOM 684 O O . LEU A 1 83 ? 11.346 -12.804 -7.311 1.00 92.31 83 LEU A O 1
ATOM 688 N N . LYS A 1 84 ? 10.659 -10.919 -8.302 1.00 93.50 84 LYS A N 1
ATOM 689 C CA . LYS A 1 84 ? 10.260 -11.572 -9.558 1.00 93.50 84 LYS A CA 1
ATOM 690 C C . LYS A 1 84 ? 11.435 -12.176 -10.308 1.00 93.50 84 LYS A C 1
ATOM 692 O O . LYS A 1 84 ? 11.329 -13.313 -10.760 1.00 93.50 84 LYS A O 1
ATOM 697 N N . GLU A 1 85 ? 12.534 -11.445 -10.411 1.00 91.38 85 GLU A N 1
ATOM 698 C CA . GLU A 1 85 ? 13.777 -11.930 -10.995 1.00 91.38 85 GLU A CA 1
ATOM 699 C C . GLU A 1 85 ? 14.290 -13.147 -10.226 1.00 91.38 85 GLU A C 1
ATOM 701 O O . GLU A 1 85 ? 14.500 -14.195 -10.826 1.00 91.38 85 GLU A O 1
ATOM 706 N N . ALA A 1 86 ? 14.389 -13.071 -8.895 1.00 89.25 86 ALA A N 1
ATOM 707 C CA . ALA A 1 86 ? 14.835 -14.190 -8.068 1.00 89.25 86 ALA A CA 1
ATOM 708 C C . ALA A 1 86 ? 13.944 -15.435 -8.236 1.00 89.25 86 ALA A C 1
ATOM 710 O O . ALA A 1 86 ? 14.444 -16.555 -8.349 1.00 89.25 86 ALA A O 1
ATOM 711 N N . LYS A 1 87 ? 12.622 -15.248 -8.335 1.00 92.38 87 LYS A N 1
ATOM 712 C CA . LYS A 1 87 ? 11.681 -16.338 -8.622 1.00 92.38 87 LYS A CA 1
ATOM 713 C C . LYS A 1 87 ? 11.945 -17.005 -9.976 1.00 92.38 87 LYS A C 1
ATOM 715 O O . LYS A 1 87 ? 11.787 -18.219 -10.079 1.00 92.38 87 LYS A O 1
ATOM 720 N N . VAL A 1 88 ? 12.281 -16.224 -11.004 1.00 91.19 88 VAL A N 1
ATOM 721 C CA . VAL A 1 88 ? 12.528 -16.717 -12.370 1.00 91.19 88 VAL A CA 1
ATOM 722 C C . VAL A 1 88 ? 13.905 -17.369 -12.493 1.00 91.19 88 VAL A C 1
ATOM 724 O O . VAL A 1 88 ? 14.014 -18.442 -13.077 1.00 91.19 88 VAL A O 1
ATOM 727 N N . GLU A 1 89 ? 14.939 -16.733 -11.947 1.00 90.50 89 GLU A N 1
ATOM 728 C CA . GLU A 1 89 ? 16.340 -17.115 -12.151 1.00 90.50 89 GLU A CA 1
ATOM 729 C C . GLU A 1 89 ? 16.831 -18.170 -11.146 1.00 90.50 89 GLU A C 1
ATOM 731 O O . GLU A 1 89 ? 17.719 -18.955 -11.472 1.00 90.50 89 GLU A O 1
ATOM 736 N N . ILE A 1 90 ? 16.275 -18.203 -9.927 1.00 90.25 90 ILE A N 1
ATOM 737 C CA . ILE A 1 90 ? 16.704 -19.119 -8.853 1.00 90.25 90 ILE A CA 1
ATOM 738 C C . ILE A 1 90 ? 15.611 -20.146 -8.551 1.00 90.25 90 ILE A C 1
ATOM 740 O O . ILE A 1 90 ? 15.878 -21.346 -8.524 1.00 90.25 90 ILE A O 1
ATOM 744 N N . GLY A 1 91 ? 14.371 -19.693 -8.356 1.00 92.31 91 GLY A N 1
ATOM 745 C CA . GLY A 1 91 ? 13.215 -20.572 -8.184 1.00 92.31 91 GLY A CA 1
ATOM 746 C C . GLY A 1 91 ? 12.229 -20.120 -7.108 1.00 92.31 91 GLY A C 1
ATOM 747 O O . GLY A 1 91 ? 12.433 -19.143 -6.388 1.00 92.31 91 GLY A O 1
ATOM 748 N N . GLN A 1 92 ? 11.122 -20.859 -7.000 1.00 92.50 92 GLN A N 1
ATOM 749 C CA . GLN A 1 92 ? 10.009 -20.524 -6.107 1.00 92.50 92 GLN A CA 1
ATOM 750 C C . GLN A 1 92 ? 10.366 -20.635 -4.616 1.00 92.50 92 GLN A C 1
ATOM 752 O O . GLN A 1 92 ? 9.875 -19.827 -3.829 1.00 92.50 92 GLN A O 1
ATOM 757 N N . ASP A 1 93 ? 11.209 -21.594 -4.230 1.00 91.25 93 ASP A N 1
ATOM 758 C CA . ASP A 1 93 ? 11.594 -21.792 -2.825 1.00 91.25 93 ASP A CA 1
ATOM 759 C C . ASP A 1 93 ? 12.399 -20.600 -2.305 1.00 91.25 93 ASP A C 1
ATOM 761 O O . ASP A 1 93 ? 12.074 -20.031 -1.268 1.00 91.25 93 ASP A O 1
ATOM 765 N N . PHE A 1 94 ? 13.345 -20.121 -3.109 1.00 87.31 94 PHE A N 1
ATOM 766 C CA . PHE A 1 94 ? 14.133 -18.932 -2.808 1.00 87.31 94 PHE A CA 1
ATOM 767 C C . PHE A 1 94 ? 13.285 -17.664 -2.687 1.00 87.31 94 PHE A C 1
ATOM 769 O O . PHE A 1 94 ? 13.469 -16.848 -1.790 1.00 87.31 94 PHE A O 1
ATOM 776 N N . PHE A 1 95 ? 12.309 -17.498 -3.582 1.00 89.50 95 PHE A N 1
ATOM 777 C CA . PHE A 1 95 ? 11.339 -16.411 -3.477 1.00 89.50 95 PHE A CA 1
ATOM 778 C C . PHE A 1 95 ? 10.581 -16.464 -2.145 1.00 89.50 95 PHE A C 1
ATOM 780 O O . PHE A 1 95 ? 10.380 -15.429 -1.512 1.00 89.50 95 PHE A O 1
ATOM 787 N N . ASN A 1 96 ? 10.176 -17.658 -1.705 1.00 90.88 96 ASN A N 1
ATOM 788 C CA . ASN A 1 96 ? 9.493 -17.823 -0.425 1.00 90.88 96 ASN A CA 1
ATOM 789 C C . ASN A 1 96 ? 10.418 -17.476 0.751 1.00 90.88 96 ASN A C 1
ATOM 791 O O . ASN A 1 96 ? 9.961 -16.820 1.683 1.00 90.88 96 ASN A O 1
ATOM 795 N N . GLU A 1 97 ? 11.698 -17.851 0.693 1.00 89.19 97 GLU A N 1
ATOM 796 C CA . GLU A 1 97 ? 12.707 -17.473 1.694 1.00 89.19 97 GLU A CA 1
ATOM 797 C C . GLU A 1 97 ? 12.868 -15.949 1.786 1.00 89.19 97 GLU A C 1
ATOM 799 O O . GLU A 1 97 ? 12.761 -15.389 2.874 1.00 89.19 97 GLU A O 1
ATOM 804 N N . LEU A 1 98 ? 12.998 -15.247 0.653 1.00 88.25 98 LEU A N 1
ATOM 805 C CA . LEU A 1 98 ? 13.077 -13.779 0.641 1.00 88.25 98 LEU A CA 1
ATOM 806 C C . LEU A 1 98 ? 11.828 -13.112 1.233 1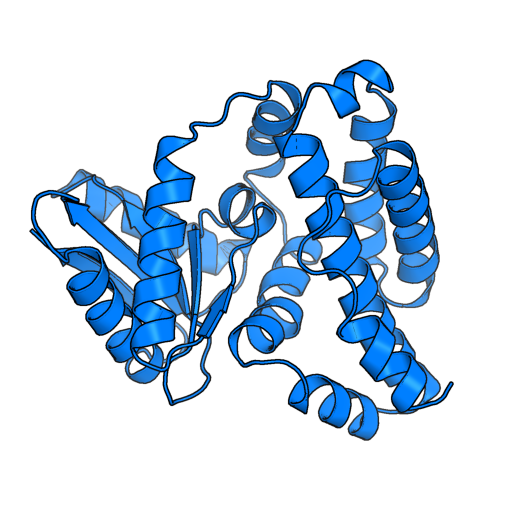.00 88.25 98 LEU A C 1
ATOM 808 O O . LEU A 1 98 ? 11.929 -12.081 1.894 1.00 88.25 98 LEU A O 1
ATOM 812 N N . LEU A 1 99 ? 10.640 -13.687 1.018 1.00 90.44 99 LEU A N 1
ATOM 813 C CA . LEU A 1 99 ? 9.413 -13.166 1.624 1.00 90.44 99 LEU A CA 1
ATOM 814 C C . LEU A 1 99 ? 9.388 -13.342 3.145 1.00 90.44 99 LEU A C 1
ATOM 816 O O . LEU A 1 99 ? 8.761 -12.524 3.824 1.00 90.44 99 LEU A O 1
ATOM 820 N N . VAL A 1 100 ? 10.029 -14.385 3.684 1.00 89.12 100 VAL A N 1
ATOM 821 C CA . VAL A 1 100 ? 10.100 -14.627 5.133 1.00 89.12 100 VAL A CA 1
ATOM 822 C C . VAL A 1 100 ? 10.897 -13.531 5.842 1.00 89.12 100 VAL A C 1
ATOM 824 O O . VAL A 1 100 ? 10.504 -13.140 6.940 1.00 89.12 100 VAL A O 1
ATOM 827 N N . GLU A 1 101 ? 11.919 -12.976 5.187 1.00 89.12 101 GLU A N 1
ATOM 828 C CA . GLU A 1 101 ? 12.742 -11.872 5.709 1.00 89.12 101 GLU A CA 1
ATOM 829 C C . GLU A 1 101 ? 11.984 -10.537 5.813 1.00 89.12 101 GLU A C 1
ATOM 831 O O . GLU A 1 101 ? 12.354 -9.658 6.592 1.00 89.12 101 GLU A O 1
ATOM 836 N N . LEU A 1 102 ? 10.897 -10.372 5.051 1.00 90.88 102 LEU A N 1
ATOM 837 C CA . LEU A 1 102 ? 10.041 -9.193 5.150 1.00 90.88 102 LEU A CA 1
ATOM 838 C C . LEU A 1 102 ? 9.150 -9.275 6.384 1.00 90.88 102 LEU A C 1
ATOM 840 O O . LEU A 1 102 ? 8.547 -10.320 6.673 1.00 90.88 102 LEU A O 1
ATOM 844 N N . ASN A 1 103 ? 8.975 -8.133 7.053 1.00 92.94 103 ASN A N 1
ATOM 845 C CA . ASN A 1 103 ? 7.994 -8.051 8.124 1.00 92.94 103 ASN A CA 1
ATOM 846 C C . ASN A 1 103 ? 6.562 -8.248 7.565 1.00 92.94 103 ASN A C 1
ATOM 848 O O . ASN A 1 103 ? 6.333 -8.096 6.358 1.00 92.94 103 ASN A O 1
ATOM 852 N N . PRO A 1 104 ? 5.571 -8.592 8.408 1.00 95.75 104 PRO A N 1
ATOM 853 C CA . PRO A 1 104 ? 4.231 -8.933 7.933 1.00 95.75 104 PRO A CA 1
ATOM 854 C C . PRO A 1 104 ? 3.551 -7.866 7.065 1.00 95.75 104 PRO A C 1
ATOM 856 O O . PRO A 1 104 ? 2.863 -8.215 6.104 1.00 95.75 104 PRO A O 1
ATOM 859 N N . THR A 1 105 ? 3.722 -6.576 7.370 1.00 96.75 105 THR A N 1
ATOM 860 C CA . THR A 1 105 ? 3.093 -5.496 6.595 1.00 96.75 105 THR A CA 1
ATOM 861 C C . THR A 1 105 ? 3.812 -5.235 5.279 1.00 96.75 105 THR A C 1
ATOM 863 O O . THR A 1 105 ? 3.147 -5.018 4.270 1.00 96.75 105 THR A O 1
ATOM 866 N N . GLU A 1 106 ? 5.141 -5.330 5.246 1.00 95.56 106 GLU A N 1
ATOM 867 C CA . GLU A 1 106 ? 5.938 -5.279 4.012 1.00 95.56 106 GLU A CA 1
ATOM 868 C C . GLU A 1 106 ? 5.596 -6.432 3.079 1.00 95.56 106 GLU A C 1
ATOM 870 O O . GLU A 1 106 ? 5.354 -6.223 1.890 1.00 95.56 106 GLU A O 1
ATOM 875 N N . ARG A 1 107 ? 5.497 -7.645 3.630 1.00 96.00 107 ARG A N 1
ATOM 876 C CA . ARG A 1 107 ? 5.091 -8.835 2.885 1.00 96.00 107 ARG A CA 1
ATOM 877 C C . ARG A 1 107 ? 3.700 -8.657 2.296 1.00 96.00 107 ARG A C 1
ATOM 879 O O . ARG A 1 107 ? 3.507 -8.923 1.113 1.00 96.00 107 ARG A O 1
ATOM 886 N N . TYR A 1 108 ? 2.736 -8.190 3.088 1.00 97.00 108 TYR A N 1
ATOM 887 C CA . TYR A 1 108 ? 1.379 -7.949 2.598 1.00 97.00 108 TYR A CA 1
ATOM 888 C C . TYR A 1 108 ? 1.348 -6.850 1.532 1.00 97.00 108 TYR A C 1
ATOM 890 O O . TYR A 1 108 ? 0.720 -7.016 0.489 1.00 97.00 108 TYR A O 1
ATOM 898 N N . TRP A 1 109 ? 2.078 -5.754 1.743 1.00 97.62 109 TRP A N 1
ATOM 899 C CA . TRP A 1 109 ? 2.186 -4.682 0.763 1.00 97.62 109 TRP A CA 1
ATOM 900 C C . TRP A 1 109 ? 2.723 -5.194 -0.574 1.00 97.62 109 TRP A C 1
ATOM 902 O O . TRP A 1 109 ? 2.063 -5.027 -1.598 1.00 97.62 109 TRP A O 1
ATOM 912 N N . ILE A 1 110 ? 3.878 -5.863 -0.564 1.00 96.38 110 ILE A N 1
ATOM 913 C CA . ILE A 1 110 ? 4.572 -6.250 -1.793 1.00 96.38 110 ILE A CA 1
ATOM 914 C C . ILE A 1 110 ? 3.881 -7.407 -2.520 1.00 96.38 110 ILE A C 1
ATOM 916 O O . ILE A 1 110 ? 3.976 -7.491 -3.737 1.00 96.38 110 ILE A O 1
ATOM 920 N N . THR A 1 111 ? 3.167 -8.288 -1.810 1.00 95.31 111 THR A N 1
ATOM 921 C CA . THR A 1 111 ? 2.503 -9.458 -2.417 1.00 95.31 111 THR A CA 1
ATOM 922 C C . THR A 1 111 ? 1.025 -9.251 -2.737 1.00 95.31 111 THR A C 1
ATOM 924 O O . THR A 1 111 ? 0.502 -9.967 -3.590 1.00 95.31 111 THR A O 1
ATOM 927 N N . VAL A 1 112 ? 0.360 -8.278 -2.104 1.00 96.50 112 VAL A N 1
ATOM 928 C CA . VAL A 1 112 ? -1.086 -8.044 -2.256 1.00 96.50 112 VAL A CA 1
ATOM 929 C C . VAL A 1 112 ? -1.367 -6.638 -2.780 1.00 96.50 112 VAL A C 1
ATOM 931 O O . VAL A 1 112 ? -1.849 -6.485 -3.902 1.00 96.50 112 VAL A O 1
ATOM 934 N N . CYS A 1 113 ? -1.042 -5.600 -2.008 1.00 97.56 113 CYS A N 1
ATOM 935 C CA . CYS A 1 113 ? -1.465 -4.233 -2.329 1.00 97.56 113 CYS A CA 1
ATOM 936 C C . CYS A 1 113 ? -0.757 -3.648 -3.556 1.00 97.56 113 CYS A C 1
ATOM 938 O O . CYS A 1 113 ? -1.404 -3.112 -4.456 1.00 97.56 113 CYS A O 1
ATOM 940 N N . PHE A 1 114 ? 0.570 -3.741 -3.614 1.00 97.81 114 PHE A N 1
ATOM 941 C CA . PHE A 1 114 ? 1.348 -3.187 -4.717 1.00 97.81 114 PHE A CA 1
ATOM 942 C C . PHE A 1 114 ? 1.025 -3.887 -6.054 1.00 97.81 114 PHE A C 1
ATOM 944 O O . PHE A 1 114 ? 0.746 -3.185 -7.030 1.00 97.81 114 PHE A O 1
ATOM 951 N N . PRO A 1 115 ? 0.915 -5.233 -6.114 1.00 97.50 115 PRO A N 1
ATOM 952 C CA . PRO A 1 115 ? 0.457 -5.932 -7.313 1.00 97.50 115 PRO A CA 1
ATOM 953 C C . PRO A 1 115 ? -0.960 -5.597 -7.749 1.00 97.50 115 PRO A C 1
ATOM 955 O O . PRO A 1 115 ? -1.205 -5.445 -8.950 1.00 97.50 115 PRO A O 1
ATOM 958 N N . ALA A 1 116 ? -1.886 -5.439 -6.799 1.00 97.06 116 ALA A N 1
ATOM 959 C CA . ALA A 1 116 ? -3.237 -4.985 -7.100 1.00 97.06 116 ALA A CA 1
ATOM 960 C C . ALA A 1 116 ? -3.225 -3.613 -7.783 1.00 97.06 116 ALA A C 1
ATOM 962 O O . ALA A 1 116 ? -3.905 -3.428 -8.792 1.00 97.06 116 ALA A O 1
ATOM 963 N N . TRP A 1 117 ? -2.404 -2.676 -7.294 1.00 96.38 117 TRP A N 1
ATOM 964 C CA . TRP A 1 117 ? -2.326 -1.334 -7.866 1.00 96.38 117 TRP A CA 1
ATOM 965 C C . TRP A 1 117 ? -1.965 -1.341 -9.356 1.00 96.38 117 TRP A C 1
ATOM 967 O O . TRP A 1 117 ? -2.622 -0.668 -10.157 1.00 96.38 117 TRP A O 1
ATOM 977 N N . PHE A 1 118 ? -0.931 -2.095 -9.746 1.00 95.94 118 PHE A N 1
ATOM 978 C CA . PHE A 1 118 ? -0.501 -2.088 -11.143 1.00 95.94 118 PHE A CA 1
ATOM 979 C C . PHE A 1 118 ? -1.267 -3.065 -12.040 1.00 95.94 118 PHE A C 1
ATOM 981 O O . PHE A 1 118 ? -1.207 -2.946 -13.263 1.00 95.94 118 PHE A O 1
ATOM 988 N N . THR A 1 119 ? -1.990 -4.020 -11.457 1.00 95.94 119 THR A N 1
ATOM 989 C CA . THR A 1 119 ? -2.797 -4.988 -12.209 1.00 95.94 119 THR A CA 1
ATOM 990 C C . THR A 1 119 ? -4.189 -4.461 -12.523 1.00 95.94 119 THR A C 1
ATOM 992 O O . THR A 1 119 ? -4.714 -4.716 -13.609 1.00 95.94 119 THR A O 1
ATOM 995 N N . GLU A 1 120 ? -4.786 -3.735 -11.586 1.00 94.56 120 GLU A N 1
ATOM 996 C CA . GLU A 1 120 ? -6.161 -3.278 -11.692 1.00 94.56 120 GLU A CA 1
ATOM 997 C C . GLU A 1 120 ? -6.255 -1.834 -12.206 1.00 94.56 120 GLU A C 1
ATOM 999 O O . GLU A 1 120 ? -5.278 -1.080 -12.320 1.00 94.56 120 GLU A O 1
ATOM 1004 N N . ARG A 1 121 ? -7.474 -1.425 -12.565 1.00 90.94 121 ARG A N 1
ATOM 1005 C CA . ARG A 1 121 ? -7.736 -0.058 -13.011 1.00 90.94 121 ARG A CA 1
ATOM 1006 C C . ARG A 1 121 ? -7.876 0.866 -11.805 1.00 90.94 121 ARG A C 1
ATOM 1008 O O . ARG A 1 121 ? -8.864 0.781 -11.096 1.00 90.94 121 ARG A O 1
ATOM 1015 N N . ASP A 1 122 ? -6.987 1.849 -11.702 1.00 93.44 122 ASP A N 1
ATOM 1016 C CA . ASP A 1 122 ? -7.118 2.957 -10.754 1.00 93.44 122 ASP A CA 1
ATOM 1017 C C . ASP A 1 122 ? -8.190 3.990 -11.182 1.00 93.44 122 ASP A C 1
ATOM 1019 O O . ASP A 1 122 ? -7.948 4.776 -12.111 1.00 93.44 122 ASP A O 1
ATOM 1023 N N . PRO A 1 123 ? -9.365 4.063 -10.522 1.00 93.75 123 PRO A N 1
ATOM 1024 C CA . PRO A 1 123 ? -10.380 5.074 -10.831 1.00 93.75 123 PRO A CA 1
ATOM 1025 C C . PRO A 1 123 ? -9.991 6.484 -10.354 1.00 93.75 123 PRO A C 1
ATOM 1027 O O . PRO A 1 123 ? -10.535 7.479 -10.842 1.00 93.75 123 PRO A O 1
ATOM 1030 N N . LYS A 1 124 ? -9.058 6.601 -9.403 1.00 93.50 124 LYS A N 1
ATOM 1031 C CA . LYS A 1 124 ? -8.618 7.858 -8.781 1.00 93.50 124 LYS A CA 1
ATOM 1032 C C . LYS A 1 124 ? -7.370 8.439 -9.452 1.00 93.50 124 LYS A C 1
ATOM 1034 O O . LYS A 1 124 ? -7.049 9.595 -9.168 1.00 93.50 124 LYS A O 1
ATOM 1039 N N . PHE A 1 125 ? -6.743 7.722 -10.393 1.00 93.56 125 PHE A N 1
ATOM 1040 C CA . PHE A 1 125 ? -5.498 8.098 -11.082 1.00 93.56 125 PHE A CA 1
ATOM 1041 C C . PHE A 1 125 ? -5.414 9.570 -11.474 1.00 93.56 125 PHE A C 1
ATOM 1043 O O . PHE A 1 125 ? -4.527 10.304 -11.038 1.00 93.56 125 PHE A O 1
ATOM 1050 N N . GLN A 1 126 ? -6.379 10.046 -12.264 1.00 93.62 126 GLN A N 1
ATOM 1051 C CA . GLN A 1 126 ? -6.357 11.427 -12.751 1.00 93.62 126 GLN A CA 1
ATOM 1052 C C . GLN A 1 126 ? -6.477 12.443 -11.612 1.00 93.62 126 GLN A C 1
ATOM 1054 O O . GLN A 1 126 ? -5.854 13.504 -11.667 1.00 93.62 126 GLN A O 1
ATOM 1059 N N . ARG A 1 127 ? -7.248 12.126 -10.566 1.00 92.50 127 ARG A N 1
ATOM 1060 C CA . ARG A 1 127 ? -7.454 13.012 -9.417 1.00 92.50 127 ARG A CA 1
ATOM 1061 C C . ARG A 1 127 ? -6.175 13.144 -8.602 1.00 92.50 127 ARG A C 1
ATOM 1063 O O . ARG A 1 127 ? -5.747 14.265 -8.323 1.00 92.50 127 ARG A O 1
ATOM 1070 N N . TRP A 1 128 ? -5.549 12.029 -8.236 1.00 92.94 128 TRP A N 1
ATOM 1071 C CA . TRP A 1 128 ? -4.348 12.087 -7.410 1.00 92.94 128 TRP A CA 1
ATOM 1072 C C . TRP A 1 128 ? -3.115 12.553 -8.196 1.00 92.94 128 TRP A C 1
ATOM 1074 O O . TRP A 1 128 ? -2.300 13.289 -7.642 1.00 92.94 128 TRP A O 1
ATOM 1084 N N . LYS A 1 129 ? -3.029 12.281 -9.508 1.00 92.94 129 LYS A N 1
ATOM 1085 C CA . LYS A 1 129 ? -2.033 12.895 -10.407 1.00 92.94 129 LYS A CA 1
ATOM 1086 C C . LYS A 1 129 ? -2.101 14.423 -10.358 1.00 92.94 129 LYS A C 1
ATOM 1088 O O . LYS A 1 129 ? -1.075 15.085 -10.205 1.00 92.94 129 LYS A O 1
ATOM 1093 N N . HIS A 1 130 ? -3.302 15.001 -10.445 1.0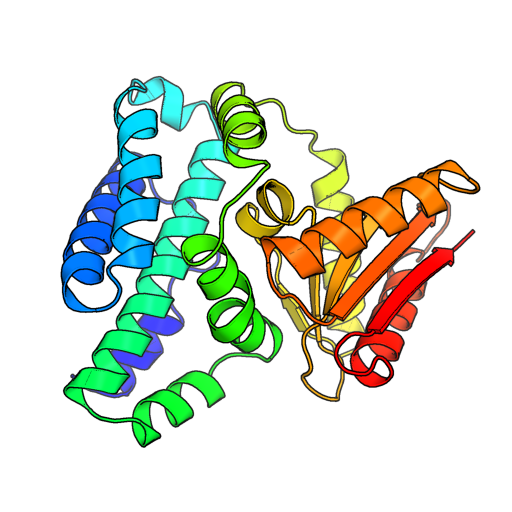0 90.75 130 HIS A N 1
ATOM 1094 C CA . HIS A 1 130 ? -3.482 16.449 -10.295 1.00 90.75 130 HIS A CA 1
ATOM 1095 C C . HIS A 1 130 ? -3.083 16.936 -8.896 1.00 90.75 130 HIS A C 1
ATOM 1097 O O . HIS A 1 130 ? -2.428 17.974 -8.781 1.00 90.75 130 HIS A O 1
ATOM 1103 N N . LYS A 1 131 ? -3.413 16.179 -7.839 1.00 89.62 131 LYS A N 1
ATOM 1104 C CA . LYS A 1 131 ? -3.016 16.500 -6.457 1.00 89.62 131 LYS A CA 1
ATOM 1105 C C . LYS A 1 131 ? -1.489 16.596 -6.331 1.00 89.62 131 LYS A C 1
ATOM 1107 O O . LYS A 1 131 ? -0.999 17.646 -5.911 1.00 89.62 131 LYS A O 1
ATOM 1112 N N . LEU A 1 132 ? -0.749 15.591 -6.811 1.00 91.00 132 LEU A N 1
ATOM 1113 C CA . LEU A 1 132 ? 0.722 15.587 -6.850 1.00 91.00 132 LEU A CA 1
ATOM 1114 C C . LEU A 1 132 ? 1.288 16.750 -7.668 1.00 91.00 132 LEU A C 1
ATOM 1116 O O . LEU A 1 132 ? 2.147 17.486 -7.180 1.00 91.00 132 LEU A O 1
ATOM 1120 N N . LYS A 1 133 ? 0.757 16.991 -8.875 1.00 87.19 133 LYS A N 1
ATOM 1121 C CA . LYS A 1 133 ? 1.177 18.130 -9.710 1.00 87.19 133 LYS A CA 1
ATOM 1122 C C . LYS A 1 133 ? 0.922 19.478 -9.036 1.00 87.19 133 LYS A C 1
ATOM 1124 O O . LYS A 1 133 ? 1.686 20.409 -9.259 1.00 87.19 133 LYS A O 1
ATOM 1129 N N . SER A 1 134 ? -0.106 19.608 -8.204 1.00 86.31 134 SER A N 1
ATOM 1130 C CA . SER A 1 134 ? -0.431 20.865 -7.516 1.00 86.31 134 SER A CA 1
ATOM 1131 C C . SER A 1 134 ? 0.309 21.084 -6.190 1.00 86.31 134 SER A C 1
ATOM 1133 O O . SER A 1 134 ? 0.272 22.196 -5.671 1.00 86.31 134 SER A O 1
ATOM 1135 N N . ASN A 1 135 ? 0.974 20.056 -5.644 1.00 81.56 135 ASN A N 1
ATOM 1136 C CA . ASN A 1 135 ? 1.593 20.057 -4.309 1.00 81.56 135 ASN A CA 1
ATOM 1137 C C . ASN A 1 135 ? 0.638 20.453 -3.163 1.00 81.56 135 ASN A C 1
ATOM 1139 O O . ASN A 1 135 ? 1.068 20.990 -2.146 1.00 81.56 135 ASN A O 1
ATOM 1143 N N . ARG A 1 136 ? -0.670 20.215 -3.324 1.00 74.06 136 ARG A N 1
ATOM 1144 C CA . ARG A 1 136 ? -1.686 20.534 -2.311 1.00 74.06 136 ARG A CA 1
ATOM 1145 C C . ARG A 1 136 ? -1.914 19.329 -1.401 1.00 74.06 136 ARG A C 1
ATOM 1147 O O . ARG A 1 136 ? -2.757 18.478 -1.686 1.00 74.06 136 ARG A O 1
ATOM 1154 N N . PHE A 1 137 ? -1.154 19.271 -0.316 1.00 73.25 137 PHE A N 1
ATOM 1155 C CA . PHE A 1 137 ? -1.269 18.261 0.736 1.00 73.25 137 PHE A CA 1
ATOM 1156 C C . PHE A 1 137 ? -1.337 18.940 2.105 1.00 73.25 137 PHE A C 1
ATOM 1158 O O . PHE A 1 137 ? -0.747 20.004 2.286 1.00 73.25 137 PHE A O 1
ATOM 1165 N N . GLN A 1 138 ? -2.076 18.337 3.037 1.00 67.81 138 GLN A N 1
ATOM 1166 C CA . GLN A 1 138 ? -2.235 18.824 4.408 1.00 67.81 138 GLN A CA 1
ATOM 1167 C C . GLN A 1 138 ? -1.247 18.078 5.325 1.00 67.81 138 GLN A C 1
ATOM 1169 O O . GLN A 1 138 ? -1.315 16.851 5.397 1.00 67.81 138 GLN A O 1
ATOM 1174 N N . PRO A 1 139 ? -0.284 18.765 5.970 1.00 62.69 139 PRO A N 1
ATOM 1175 C CA . PRO A 1 139 ? 0.701 18.130 6.852 1.00 62.69 139 PRO A CA 1
ATOM 1176 C C . PRO A 1 139 ? 0.115 17.521 8.134 1.00 62.69 139 PRO A C 1
ATOM 1178 O O . PRO A 1 139 ? 0.744 16.645 8.729 1.00 62.69 139 PRO A O 1
ATOM 1181 N N . GLU A 1 140 ? -1.049 17.993 8.582 1.00 62.12 140 GLU A N 1
ATOM 1182 C CA . GLU A 1 140 ? -1.662 17.610 9.858 1.00 62.12 140 GLU A CA 1
ATOM 1183 C C . GLU A 1 140 ? -2.066 16.132 9.888 1.00 62.12 140 GLU A C 1
ATOM 1185 O O . GLU A 1 140 ? -1.866 15.463 10.903 1.00 62.12 140 GLU A O 1
ATOM 1190 N N . ASP A 1 141 ? -2.563 15.607 8.766 1.00 76.69 141 ASP A N 1
ATOM 1191 C CA . ASP A 1 141 ? -2.994 14.211 8.660 1.00 76.69 141 ASP A CA 1
ATOM 1192 C C . ASP A 1 141 ? -1.805 13.251 8.828 1.00 76.69 141 ASP A C 1
ATOM 1194 O O . ASP A 1 141 ? -1.901 12.265 9.556 1.00 76.69 141 ASP A O 1
ATOM 1198 N N . ALA A 1 142 ? -0.639 13.583 8.261 1.00 82.88 142 ALA A N 1
ATOM 1199 C CA . ALA A 1 142 ? 0.554 12.739 8.346 1.00 82.88 142 ALA A CA 1
ATOM 1200 C C . ALA A 1 142 ? 1.043 12.554 9.794 1.00 82.88 142 ALA A C 1
ATOM 1202 O O . ALA A 1 142 ? 1.368 11.444 10.202 1.00 82.88 142 ALA A O 1
ATOM 1203 N N . GLN A 1 143 ? 1.031 13.616 10.608 1.00 88.00 143 GLN A N 1
ATOM 1204 C CA . GLN A 1 143 ? 1.451 13.525 12.013 1.00 88.00 143 GLN A CA 1
ATOM 1205 C C . GLN A 1 143 ? 0.505 12.665 12.857 1.00 88.00 143 GLN A C 1
ATOM 1207 O O . GLN A 1 143 ? 0.933 12.024 13.818 1.00 88.00 143 GLN A O 1
ATOM 1212 N N . ILE A 1 144 ? -0.788 12.686 12.532 1.00 90.69 144 ILE A N 1
ATOM 1213 C CA . ILE A 1 144 ? -1.800 11.865 13.197 1.00 90.69 144 ILE A CA 1
ATOM 1214 C C . ILE A 1 144 ? -1.556 10.390 12.864 1.00 90.69 144 ILE A C 1
ATOM 1216 O O . ILE A 1 144 ? -1.498 9.568 13.779 1.00 90.69 144 ILE A O 1
ATOM 1220 N N . ILE A 1 145 ? -1.349 10.066 11.585 1.00 93.25 145 ILE A N 1
ATOM 1221 C CA . ILE A 1 145 ? -1.053 8.696 11.154 1.00 93.25 145 ILE A CA 1
ATOM 1222 C C . ILE A 1 145 ? 0.270 8.200 11.749 1.00 93.25 145 ILE A C 1
ATOM 1224 O O . ILE A 1 145 ? 0.297 7.104 12.298 1.00 93.25 145 ILE A O 1
ATOM 1228 N N . ASP A 1 146 ? 1.325 9.018 11.775 1.00 93.38 146 ASP A N 1
ATOM 1229 C CA . ASP A 1 146 ? 2.610 8.645 12.387 1.00 93.38 146 ASP A CA 1
ATOM 1230 C C . ASP A 1 146 ? 2.474 8.282 13.874 1.00 93.38 146 ASP A C 1
ATOM 1232 O O . ASP A 1 146 ? 3.094 7.328 14.351 1.00 93.38 146 ASP A O 1
ATOM 1236 N N . LYS A 1 147 ? 1.661 9.031 14.631 1.00 94.00 147 LYS A N 1
ATOM 1237 C CA . LYS A 1 147 ? 1.385 8.716 16.043 1.00 94.00 147 LYS A CA 1
ATOM 1238 C C . LYS A 1 147 ? 0.641 7.396 16.190 1.00 94.00 147 LYS A C 1
ATOM 1240 O O . LYS A 1 147 ? 0.986 6.610 17.069 1.00 94.00 147 LYS A O 1
ATOM 1245 N N . LEU A 1 148 ? -0.346 7.150 15.330 1.00 95.56 148 LEU A N 1
ATOM 1246 C CA . LEU A 1 148 ? -1.081 5.891 15.322 1.00 95.56 148 LEU A CA 1
ATOM 1247 C C . LEU A 1 148 ? -0.159 4.711 14.992 1.00 95.56 148 LEU A C 1
ATOM 1249 O O . LEU A 1 148 ? -0.174 3.724 15.721 1.00 95.56 148 LEU A O 1
ATOM 1253 N N . CYS A 1 149 ? 0.680 4.826 13.961 1.00 96.88 149 CYS A N 1
ATOM 1254 C CA . CYS A 1 149 ? 1.636 3.783 13.586 1.00 96.88 149 CYS A CA 1
ATOM 1255 C C . CYS A 1 149 ? 2.556 3.417 14.754 1.00 96.88 149 CYS A C 1
ATOM 1257 O O . CYS A 1 149 ? 2.640 2.251 15.132 1.00 96.88 149 CYS A O 1
ATOM 1259 N N . ARG A 1 150 ? 3.136 4.423 15.423 1.00 96.94 150 ARG A N 1
ATOM 1260 C CA . ARG A 1 150 ? 3.959 4.203 16.623 1.00 96.94 150 ARG A CA 1
ATOM 1261 C C . ARG A 1 150 ? 3.184 3.533 17.751 1.00 96.94 150 ARG A C 1
ATOM 1263 O O . ARG A 1 150 ? 3.746 2.700 18.448 1.00 96.94 150 ARG A O 1
ATOM 1270 N N . ALA A 1 151 ? 1.917 3.889 17.955 1.00 97.00 151 ALA A N 1
ATOM 1271 C CA . ALA A 1 151 ? 1.090 3.281 18.993 1.00 97.00 151 ALA A CA 1
ATOM 1272 C C . ALA A 1 151 ? 0.718 1.821 18.679 1.00 97.00 151 ALA A C 1
ATOM 1274 O O . ALA A 1 151 ? 0.615 1.020 19.609 1.00 97.00 151 ALA A O 1
ATOM 1275 N N . VAL A 1 152 ? 0.534 1.472 17.400 1.00 97.69 152 VAL A N 1
ATOM 1276 C CA . VAL A 1 152 ? 0.340 0.087 16.934 1.00 97.69 152 VAL A CA 1
ATOM 1277 C C . VAL A 1 152 ? 1.620 -0.722 17.136 1.00 97.69 152 VAL A C 1
ATOM 1279 O O . VAL A 1 152 ? 1.579 -1.797 17.730 1.00 97.69 152 VAL A O 1
ATOM 1282 N N . GLU A 1 153 ? 2.764 -0.188 16.716 1.00 97.12 153 GLU A N 1
ATOM 1283 C CA . GLU A 1 153 ? 4.073 -0.838 16.861 1.00 97.12 153 GLU A CA 1
ATOM 1284 C C . GLU A 1 153 ? 4.474 -1.008 18.329 1.00 97.12 153 GLU A C 1
ATOM 1286 O O . GLU A 1 153 ? 4.943 -2.069 18.733 1.00 97.12 153 GLU A O 1
ATOM 1291 N N . TRP A 1 154 ? 4.198 -0.004 19.167 1.00 96.94 154 TRP A N 1
ATOM 1292 C CA . TRP A 1 154 ? 4.396 -0.079 20.617 1.00 96.94 154 TRP A CA 1
ATOM 1293 C C . TRP A 1 154 ? 3.603 -1.221 21.267 1.00 96.94 154 TRP A C 1
ATOM 1295 O O . TRP A 1 154 ? 4.027 -1.779 22.276 1.00 96.94 154 TRP A O 1
ATOM 1305 N N . GLN A 1 155 ? 2.455 -1.581 20.692 1.00 96.31 155 GLN A N 1
ATOM 1306 C CA . GLN A 1 155 ? 1.602 -2.675 21.159 1.00 96.31 155 GLN A CA 1
ATOM 1307 C C . GLN A 1 155 ? 1.950 -4.030 20.517 1.00 96.31 155 GLN A C 1
ATOM 1309 O O . GLN A 1 155 ? 1.207 -4.994 20.687 1.00 96.31 155 GLN A O 1
ATOM 1314 N N . GLY A 1 156 ? 3.082 -4.130 19.810 1.00 95.38 156 GLY A N 1
ATOM 1315 C CA . GLY A 1 156 ? 3.565 -5.373 19.200 1.00 95.38 156 GLY A CA 1
ATOM 1316 C C . GLY A 1 156 ? 3.032 -5.638 17.791 1.00 95.38 156 GLY A C 1
ATOM 1317 O O . GLY A 1 156 ? 3.191 -6.744 17.278 1.00 95.38 156 GLY A O 1
ATOM 1318 N N . GLY A 1 157 ? 2.391 -4.647 17.171 1.00 96.88 157 GLY A N 1
ATOM 1319 C CA . GLY A 1 157 ? 1.972 -4.701 15.777 1.00 96.88 157 GLY A CA 1
ATOM 1320 C C . GLY A 1 157 ? 3.067 -4.348 14.781 1.00 96.88 157 GLY A C 1
ATOM 1321 O O . GLY A 1 157 ? 4.133 -3.852 15.137 1.00 96.88 157 GLY A O 1
ATOM 1322 N N . TYR A 1 158 ? 2.737 -4.511 13.504 1.00 97.62 158 TYR A N 1
ATOM 1323 C CA . TYR A 1 158 ? 3.512 -3.961 12.395 1.00 97.62 158 TYR A CA 1
ATOM 1324 C C . TYR A 1 158 ? 2.655 -2.974 11.621 1.00 97.62 158 TYR A C 1
ATOM 1326 O O . TYR A 1 158 ? 1.458 -3.211 11.431 1.00 97.62 158 TYR A O 1
ATOM 1334 N N . THR A 1 159 ? 3.268 -1.894 11.142 1.00 97.69 159 THR A N 1
ATOM 1335 C CA . THR A 1 159 ? 2.609 -0.946 10.245 1.00 97.69 159 THR A CA 1
ATOM 1336 C C . THR A 1 159 ? 3.447 -0.666 9.013 1.00 97.69 159 THR A C 1
ATOM 1338 O O . THR A 1 159 ? 4.652 -0.906 8.982 1.00 97.69 159 THR A O 1
ATOM 1341 N N . ILE A 1 160 ? 2.793 -0.217 7.951 1.00 96.12 160 ILE A N 1
ATOM 1342 C CA . ILE A 1 160 ? 3.459 0.386 6.805 1.00 96.12 160 ILE A CA 1
ATOM 1343 C C . ILE A 1 160 ? 2.547 1.460 6.224 1.00 96.12 160 ILE A C 1
ATOM 1345 O O . ILE A 1 160 ? 1.342 1.256 6.056 1.00 96.12 160 ILE A O 1
ATOM 1349 N N . THR A 1 161 ? 3.126 2.615 5.923 1.00 95.19 161 THR A N 1
ATOM 1350 C CA . THR A 1 161 ? 2.462 3.699 5.203 1.00 95.19 161 THR A CA 1
ATOM 1351 C C . THR A 1 161 ? 3.075 3.808 3.815 1.00 95.19 161 THR A C 1
ATOM 1353 O O . THR A 1 161 ? 4.279 3.603 3.617 1.00 95.19 161 THR A O 1
ATOM 1356 N N . ARG A 1 162 ? 2.217 4.071 2.831 1.00 94.00 162 ARG A N 1
ATOM 1357 C CA . ARG A 1 162 ? 2.600 4.286 1.438 1.00 94.00 162 ARG A CA 1
ATOM 1358 C C . ARG A 1 162 ? 1.701 5.348 0.851 1.00 94.00 162 ARG A C 1
ATOM 1360 O O . ARG A 1 162 ? 0.480 5.196 0.838 1.00 94.00 162 ARG A O 1
ATOM 1367 N N . LEU A 1 163 ? 2.299 6.399 0.310 1.00 93.06 163 LEU A N 1
ATOM 1368 C CA . LEU A 1 163 ? 1.581 7.477 -0.351 1.00 93.06 163 LEU A CA 1
ATOM 1369 C C . LEU A 1 163 ? 0.766 6.938 -1.531 1.00 93.06 163 LEU A C 1
ATOM 1371 O O . LEU A 1 163 ? -0.333 7.415 -1.793 1.00 93.06 163 LEU A O 1
ATOM 1375 N N . LEU A 1 164 ? 1.254 5.894 -2.205 1.00 95.31 164 LEU A N 1
ATOM 1376 C CA . LEU A 1 164 ? 0.494 5.206 -3.244 1.00 95.31 164 LEU A CA 1
ATOM 1377 C C . LEU A 1 164 ? -0.829 4.612 -2.717 1.00 95.31 164 LEU A C 1
ATOM 1379 O O . LEU A 1 164 ? -1.861 4.748 -3.376 1.00 95.31 164 LEU A O 1
ATOM 1383 N N . ALA A 1 165 ? -0.819 4.007 -1.525 1.00 95.69 165 ALA A N 1
ATOM 1384 C CA . ALA A 1 165 ? -2.014 3.449 -0.892 1.00 95.69 165 ALA A CA 1
ATOM 1385 C C . ALA A 1 165 ? -3.025 4.547 -0.515 1.00 95.69 165 ALA A C 1
ATOM 1387 O O . ALA A 1 165 ? -4.217 4.406 -0.800 1.00 95.69 165 ALA A O 1
ATOM 1388 N N . ASP A 1 166 ? -2.560 5.670 0.039 1.00 94.25 166 ASP A N 1
ATOM 1389 C CA . ASP A 1 166 ? -3.416 6.823 0.358 1.00 94.25 166 ASP A CA 1
ATOM 1390 C C . ASP A 1 166 ? -4.063 7.395 -0.917 1.00 94.25 166 ASP A C 1
ATOM 1392 O O . ASP A 1 166 ? -5.286 7.523 -1.036 1.00 94.25 166 ASP A O 1
ATOM 1396 N N . LEU A 1 167 ? -3.251 7.655 -1.943 1.00 93.81 167 LEU A N 1
ATOM 1397 C CA . LEU A 1 167 ? -3.709 8.284 -3.183 1.00 93.81 167 LEU A CA 1
ATOM 1398 C C . LEU A 1 167 ? -4.683 7.407 -3.980 1.00 93.81 167 LEU A C 1
ATOM 1400 O O . LEU A 1 167 ? -5.669 7.916 -4.525 1.00 93.81 167 LEU A O 1
ATOM 1404 N N . SER A 1 168 ? -4.394 6.110 -4.068 1.00 94.25 168 SER A N 1
ATOM 1405 C CA . SER A 1 168 ? -5.074 5.180 -4.971 1.00 94.25 168 SER A CA 1
ATOM 1406 C C . SER A 1 168 ? -6.185 4.391 -4.269 1.00 94.25 168 SER A C 1
ATOM 1408 O O . SER A 1 168 ? -7.319 4.311 -4.749 1.00 94.25 168 SER A O 1
ATOM 1410 N N . MET A 1 169 ? -5.907 3.893 -3.065 1.00 95.31 169 MET A N 1
ATOM 1411 C CA . MET A 1 169 ? -6.814 3.035 -2.296 1.00 95.31 169 MET A CA 1
ATOM 1412 C C . MET A 1 169 ? -7.522 3.784 -1.163 1.00 95.31 169 MET A C 1
ATOM 1414 O O . MET A 1 169 ? -8.411 3.226 -0.523 1.00 95.31 169 MET A O 1
ATOM 1418 N N . SER A 1 170 ? -7.166 5.050 -0.908 1.00 94.69 170 SER A N 1
ATOM 1419 C CA . SER A 1 170 ? -7.636 5.800 0.268 1.00 94.69 170 SER A CA 1
ATOM 1420 C C . SER A 1 170 ? -7.372 5.045 1.573 1.00 94.69 170 SER A C 1
ATOM 1422 O O . SER A 1 170 ? -8.227 5.004 2.451 1.00 94.69 170 SER A O 1
ATOM 1424 N N . THR A 1 171 ? -6.209 4.398 1.642 1.00 95.75 171 THR A N 1
ATOM 1425 C CA . THR A 1 171 ? -5.723 3.630 2.790 1.00 95.75 171 THR A CA 1
ATOM 1426 C C . THR A 1 171 ? -4.583 4.406 3.435 1.00 95.75 171 THR A C 1
ATOM 1428 O O . THR A 1 171 ? -3.561 4.625 2.790 1.00 95.75 171 THR A O 1
ATOM 1431 N N . ASP A 1 172 ? -4.760 4.818 4.688 1.00 95.88 172 ASP A N 1
ATOM 1432 C CA . ASP A 1 172 ? -3.784 5.643 5.406 1.00 95.88 172 ASP A CA 1
ATOM 1433 C C . ASP A 1 172 ? -2.603 4.810 5.918 1.00 95.88 172 ASP A C 1
ATOM 1435 O O . ASP A 1 172 ? -1.459 5.264 5.898 1.00 95.88 172 ASP A O 1
ATOM 1439 N N . LEU A 1 173 ? -2.869 3.569 6.340 1.00 97.06 173 LEU A N 1
ATOM 1440 C CA . LEU A 1 173 ? -1.842 2.587 6.678 1.00 97.06 173 LEU A CA 1
ATOM 1441 C C . LEU A 1 173 ? -2.317 1.158 6.397 1.00 97.06 173 LEU A C 1
ATOM 1443 O O . LEU A 1 173 ? -3.513 0.869 6.350 1.00 97.06 173 LEU A O 1
ATOM 1447 N N . VAL A 1 174 ? -1.363 0.244 6.279 1.00 98.12 174 VAL A N 1
ATOM 1448 C CA . VAL A 1 174 ? -1.597 -1.193 6.423 1.00 98.12 174 VAL A CA 1
ATOM 1449 C C . VAL A 1 174 ? -1.056 -1.615 7.783 1.00 98.12 174 VAL A C 1
ATOM 1451 O O . VAL A 1 174 ? 0.061 -1.244 8.146 1.00 98.12 174 VAL A O 1
ATOM 1454 N N . ALA A 1 175 ? -1.837 -2.398 8.523 1.00 98.06 175 ALA A N 1
ATOM 1455 C CA . ALA A 1 175 ? -1.453 -2.939 9.821 1.00 98.06 175 ALA A CA 1
ATOM 1456 C C . ALA A 1 175 ? -1.504 -4.472 9.829 1.00 98.06 175 ALA A C 1
ATOM 1458 O O . ALA A 1 175 ? -2.314 -5.077 9.127 1.00 98.06 175 ALA A O 1
ATOM 1459 N N . CYS A 1 176 ? -0.668 -5.086 10.664 1.00 96.88 176 CYS A N 1
ATOM 1460 C CA . CYS A 1 176 ? -0.733 -6.504 11.010 1.00 96.88 176 CYS A CA 1
ATOM 1461 C C . CYS A 1 176 ? -0.685 -6.665 12.532 1.00 96.88 176 CYS A C 1
ATOM 1463 O O . CYS A 1 176 ? 0.117 -6.011 13.202 1.00 96.88 176 CYS A O 1
ATOM 1465 N N . GLY A 1 177 ? -1.535 -7.552 13.048 1.00 94.00 177 GLY A N 1
ATOM 1466 C CA . GLY A 1 177 ? -1.498 -8.035 14.426 1.00 94.00 177 GLY A CA 1
ATOM 1467 C C . GLY A 1 177 ? -0.662 -9.307 14.560 1.00 94.00 177 GLY A C 1
ATOM 1468 O O . GLY A 1 177 ? 0.205 -9.597 13.729 1.00 94.00 177 GLY A O 1
ATOM 1469 N N . SER A 1 178 ? -0.953 -10.094 15.593 1.00 91.69 178 SER A N 1
ATOM 1470 C CA . SER A 1 178 ? -0.204 -11.312 15.916 1.00 91.69 178 SER A CA 1
ATOM 1471 C C . SER A 1 178 ? -0.363 -12.412 14.862 1.00 91.69 178 SER A C 1
ATOM 1473 O O . SER A 1 178 ? 0.567 -13.182 14.618 1.00 91.69 178 SER A O 1
ATOM 1475 N N . ALA A 1 179 ? -1.497 -12.443 14.156 1.00 91.00 179 ALA A N 1
ATOM 1476 C CA . ALA A 1 179 ? -1.764 -13.413 13.100 1.00 91.00 179 ALA A CA 1
ATOM 1477 C C . ALA A 1 179 ? -0.999 -13.117 11.797 1.00 91.00 179 ALA A C 1
ATOM 1479 O O . ALA A 1 179 ? -1.111 -13.883 10.841 1.00 91.00 179 ALA A O 1
ATOM 1480 N N . SER A 1 180 ? -0.241 -12.013 11.724 1.00 91.50 180 SER A N 1
ATOM 1481 C CA . SER A 1 180 ? 0.506 -11.591 10.525 1.00 91.50 180 SER A CA 1
ATOM 1482 C C . SER A 1 180 ? -0.365 -11.412 9.271 1.00 91.50 180 SER A C 1
ATOM 1484 O O . SER A 1 180 ? 0.119 -11.521 8.145 1.00 91.50 180 SER A O 1
ATOM 1486 N N . ARG A 1 181 ? -1.662 -11.130 9.449 1.00 93.56 181 ARG A N 1
ATOM 1487 C CA . ARG A 1 181 ? -2.608 -10.892 8.352 1.00 93.56 181 ARG A CA 1
ATOM 1488 C C . ARG A 1 181 ? -2.788 -9.390 8.140 1.00 93.56 181 ARG A C 1
ATOM 1490 O O . ARG A 1 181 ? -3.253 -8.699 9.046 1.00 93.56 181 ARG A O 1
ATOM 1497 N N . GLY A 1 182 ? -2.494 -8.911 6.933 1.00 96.06 182 GLY A N 1
ATOM 1498 C CA . GLY A 1 182 ? -2.595 -7.492 6.587 1.00 96.06 182 GLY A CA 1
ATOM 1499 C C . GLY A 1 182 ? -4.023 -6.961 6.565 1.00 96.06 182 GLY A C 1
ATOM 1500 O O . GLY A 1 182 ? -4.945 -7.629 6.089 1.00 96.06 182 GLY A O 1
ATOM 1501 N N . LEU A 1 183 ? -4.198 -5.756 7.095 1.00 97.88 183 LEU A N 1
ATOM 1502 C CA . LEU A 1 183 ? -5.454 -5.022 7.147 1.00 97.88 183 LEU A CA 1
ATOM 1503 C C . LEU A 1 183 ? -5.228 -3.611 6.602 1.00 97.88 183 LEU A C 1
ATOM 1505 O O . LEU A 1 183 ? -4.416 -2.863 7.148 1.00 97.88 183 LEU A O 1
ATOM 1509 N N . CYS A 1 184 ? -5.952 -3.235 5.547 1.00 98.31 184 CYS A N 1
ATOM 1510 C CA . CYS A 1 184 ? -5.957 -1.852 5.075 1.00 98.31 184 CYS A CA 1
ATOM 1511 C C . CYS A 1 184 ? -6.806 -1.002 6.021 1.00 98.31 184 CYS A C 1
ATOM 1513 O O . CYS A 1 184 ? -7.974 -1.311 6.256 1.00 98.31 184 CYS A O 1
ATOM 1515 N N . VAL A 1 185 ? -6.235 0.069 6.565 1.00 98.19 185 VAL A N 1
ATOM 1516 C CA . VAL A 1 185 ? -6.917 0.957 7.507 1.00 98.19 185 VAL A CA 1
ATOM 1517 C C . VAL A 1 185 ? -7.077 2.333 6.881 1.00 98.19 185 VAL A C 1
ATOM 1519 O O . VAL A 1 185 ? -6.113 2.936 6.407 1.00 98.19 185 VAL A O 1
ATOM 1522 N N . GLN A 1 186 ? -8.305 2.841 6.905 1.00 97.06 186 GLN A N 1
ATOM 1523 C CA . GLN A 1 186 ? -8.598 4.240 6.642 1.00 97.06 186 GLN A CA 1
ATOM 1524 C C . GLN A 1 186 ? -9.039 4.920 7.937 1.00 97.06 186 GLN A C 1
ATOM 1526 O O . GLN A 1 186 ? -9.890 4.427 8.671 1.00 97.06 186 GLN A O 1
ATOM 1531 N N . CYS A 1 187 ? -8.488 6.092 8.183 1.00 94.75 187 CYS A N 1
ATOM 1532 C CA . CYS A 1 187 ? -8.734 6.958 9.312 1.00 94.75 187 CYS A CA 1
ATOM 1533 C C . CYS A 1 187 ? -9.602 8.143 8.879 1.00 94.75 187 CYS A C 1
ATOM 1535 O O . CYS A 1 187 ? -9.502 8.688 7.775 1.00 94.75 187 CYS A O 1
ATOM 1537 N N . THR A 1 188 ? -10.516 8.568 9.743 1.00 93.19 188 THR A N 1
ATOM 1538 C CA . THR A 1 188 ? -11.345 9.734 9.466 1.00 93.19 188 THR A CA 1
ATOM 1539 C C . THR A 1 188 ? -11.870 10.391 10.733 1.00 93.19 188 THR A C 1
ATOM 1541 O O . THR A 1 188 ? -11.801 9.836 11.819 1.00 93.19 188 THR A O 1
ATOM 1544 N N . ARG A 1 189 ? -12.394 11.607 10.583 1.00 90.69 189 ARG A N 1
ATOM 1545 C CA . ARG A 1 189 ? -13.034 12.379 11.659 1.00 90.69 189 ARG A CA 1
ATOM 1546 C C . ARG A 1 189 ? -14.526 12.595 11.393 1.00 90.69 189 ARG A C 1
ATOM 1548 O O . ARG A 1 189 ? -15.186 13.353 12.095 1.00 90.69 189 ARG A O 1
ATOM 1555 N N . THR A 1 190 ? -15.048 12.001 10.319 1.00 89.38 190 THR A N 1
ATOM 1556 C CA . THR A 1 190 ? -16.464 12.078 9.954 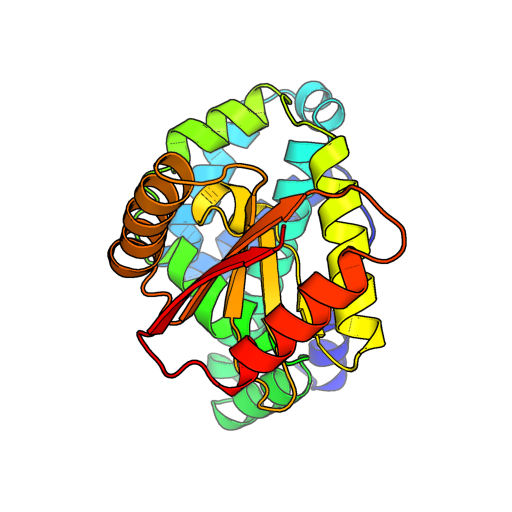1.00 89.38 190 THR A CA 1
ATOM 1557 C C . THR A 1 190 ? -17.255 11.070 10.772 1.00 89.38 190 THR A C 1
ATOM 1559 O O . THR A 1 190 ? -16.905 9.897 10.754 1.00 89.38 190 THR A O 1
ATOM 1562 N N . GLY A 1 191 ? -18.331 11.494 11.429 1.00 90.75 191 GLY A N 1
ATOM 1563 C CA . GLY A 1 191 ? -19.217 10.600 12.180 1.00 90.75 191 GLY A CA 1
ATOM 1564 C C . GLY A 1 191 ? -20.562 10.340 11.499 1.00 90.75 191 GLY A C 1
ATOM 1565 O O . GLY A 1 191 ? -20.865 10.881 10.426 1.00 90.75 191 GLY A O 1
ATOM 1566 N N . GLY A 1 192 ? -21.388 9.519 12.145 1.00 91.12 192 GLY A N 1
ATOM 1567 C CA . GLY A 1 192 ? -22.806 9.346 11.806 1.00 91.12 192 GLY A CA 1
ATOM 1568 C C . GLY A 1 192 ? -23.082 8.886 10.366 1.00 91.12 192 GLY A C 1
ATOM 1569 O O . GLY A 1 192 ? -22.467 7.949 9.856 1.00 91.12 192 GLY A O 1
ATOM 1570 N N . GLN A 1 193 ? -24.049 9.519 9.691 1.00 93.44 193 GLN A N 1
ATOM 1571 C CA . GLN A 1 193 ? -24.470 9.112 8.341 1.00 93.44 193 GLN A CA 1
ATOM 1572 C C . GLN A 1 193 ? -23.345 9.250 7.303 1.00 93.44 193 GLN A C 1
ATOM 1574 O O . GLN A 1 193 ? -23.164 8.361 6.470 1.00 93.44 193 GLN A O 1
ATOM 1579 N N . HIS A 1 194 ? -22.547 10.315 7.385 1.00 93.94 194 HIS A N 1
ATOM 1580 C CA . HIS A 1 194 ? -21.433 10.532 6.461 1.00 93.94 194 HIS A CA 1
ATOM 1581 C C . HIS A 1 194 ? -20.353 9.455 6.584 1.00 93.94 194 HIS A C 1
ATOM 1583 O O . HIS A 1 194 ? -19.755 9.073 5.577 1.00 93.94 194 HIS A O 1
ATOM 1589 N N . LEU A 1 195 ? -20.136 8.927 7.794 1.00 95.38 195 LEU A N 1
ATOM 1590 C CA . LEU A 1 195 ? -19.227 7.806 8.012 1.00 95.38 195 LEU A CA 1
ATOM 1591 C C . LEU A 1 195 ? -19.715 6.545 7.289 1.00 95.38 195 LEU A C 1
ATOM 1593 O O . LEU A 1 195 ? -18.938 5.907 6.584 1.00 95.38 195 LEU A O 1
ATOM 1597 N N . ARG A 1 196 ? -21.012 6.227 7.387 1.00 96.50 196 ARG A N 1
ATOM 1598 C CA . ARG A 1 196 ? -21.612 5.064 6.707 1.00 96.50 196 ARG A CA 1
ATOM 1599 C C . ARG A 1 196 ? -21.511 5.175 5.188 1.00 96.50 196 ARG A C 1
ATOM 1601 O O . ARG A 1 196 ? -21.112 4.225 4.521 1.00 96.50 196 ARG A O 1
ATOM 1608 N N . GLU A 1 197 ? -21.830 6.342 4.636 1.00 96.75 197 GLU A N 1
ATOM 1609 C CA . GLU A 1 197 ? -21.710 6.610 3.197 1.00 96.75 197 GLU A CA 1
ATOM 1610 C C . GLU A 1 197 ? -20.256 6.533 2.716 1.00 96.75 197 GLU A C 1
ATOM 1612 O O . GLU A 1 197 ? -19.977 6.091 1.598 1.00 96.75 197 GLU A O 1
ATOM 1617 N N . LYS A 1 198 ? -19.306 6.975 3.547 1.00 96.38 198 LYS A N 1
ATOM 1618 C CA . LYS A 1 198 ? -17.877 6.830 3.270 1.00 96.38 198 LYS A CA 1
ATOM 1619 C C . LYS A 1 198 ? -17.458 5.362 3.302 1.00 96.38 198 LYS A C 1
ATOM 1621 O O . LYS A 1 198 ? -16.818 4.926 2.353 1.00 96.38 198 LYS A O 1
ATOM 1626 N N . PHE A 1 199 ? -17.867 4.608 4.320 1.00 97.75 199 PHE A N 1
ATOM 1627 C CA . PHE A 1 199 ? -17.565 3.185 4.456 1.00 97.75 199 PHE A CA 1
ATOM 1628 C C . PHE A 1 199 ? -18.049 2.370 3.260 1.00 97.75 199 PHE A C 1
ATOM 1630 O O . PHE A 1 199 ? -17.267 1.620 2.689 1.00 97.75 199 PHE A O 1
ATOM 1637 N N . ILE A 1 200 ? -19.304 2.555 2.838 1.00 97.38 200 ILE A N 1
ATOM 1638 C CA . ILE A 1 200 ? -19.874 1.820 1.699 1.00 97.38 200 ILE A CA 1
ATOM 1639 C C . ILE A 1 200 ? -19.048 2.065 0.433 1.00 97.38 200 ILE A C 1
ATOM 1641 O O . ILE A 1 200 ? -18.654 1.106 -0.227 1.00 97.38 200 ILE A O 1
ATOM 1645 N N . ARG A 1 201 ? -18.746 3.333 0.126 1.00 96.00 201 ARG A N 1
ATOM 1646 C CA . ARG A 1 201 ? -17.950 3.699 -1.056 1.00 96.00 201 ARG A CA 1
ATOM 1647 C C . ARG A 1 201 ? -16.523 3.175 -0.975 1.00 96.00 201 ARG A C 1
ATOM 1649 O O . ARG A 1 201 ? -16.021 2.624 -1.942 1.00 96.00 201 ARG A O 1
ATOM 1656 N N . TRP A 1 202 ? -15.873 3.338 0.172 1.00 96.56 202 TRP A N 1
ATOM 1657 C CA . TRP A 1 202 ? -14.492 2.906 0.351 1.00 96.56 202 TRP A CA 1
ATOM 1658 C C . TRP A 1 202 ? -14.347 1.383 0.289 1.00 96.56 202 TRP A C 1
ATOM 1660 O O . TRP A 1 202 ? -13.464 0.882 -0.398 1.00 96.56 202 TRP A O 1
ATOM 1670 N N . ARG A 1 203 ? -15.256 0.642 0.933 1.00 97.19 203 ARG A N 1
ATOM 1671 C CA . ARG A 1 203 ? -15.325 -0.818 0.817 1.00 97.19 203 ARG A CA 1
ATOM 1672 C C . ARG A 1 203 ? -15.496 -1.245 -0.638 1.00 97.19 203 ARG A C 1
ATOM 1674 O O . ARG A 1 203 ? -14.781 -2.131 -1.092 1.00 97.19 203 ARG A O 1
ATOM 1681 N N . GLN A 1 204 ? -16.425 -0.608 -1.352 1.00 95.38 204 GLN A N 1
ATOM 1682 C CA . GLN A 1 204 ? -16.663 -0.896 -2.762 1.00 95.38 204 GLN A CA 1
ATOM 1683 C C . GLN A 1 204 ? -15.399 -0.654 -3.598 1.00 95.38 204 GLN A C 1
ATOM 1685 O O . GLN A 1 204 ? -15.019 -1.523 -4.374 1.00 95.38 204 GLN A O 1
ATOM 1690 N N . ASP A 1 205 ? -14.699 0.465 -3.377 1.00 94.19 205 ASP A N 1
ATOM 1691 C CA . ASP A 1 205 ? -13.427 0.748 -4.047 1.00 94.19 205 ASP A CA 1
ATOM 1692 C C . ASP A 1 205 ? -12.389 -0.361 -3.784 1.00 94.19 205 ASP A C 1
ATOM 1694 O O . ASP A 1 205 ? -11.760 -0.850 -4.721 1.00 94.19 205 ASP A O 1
ATOM 1698 N N . LEU A 1 206 ? -12.202 -0.774 -2.523 1.00 96.12 206 LEU A N 1
ATOM 1699 C CA . LEU A 1 206 ? -11.257 -1.839 -2.159 1.00 96.12 206 LEU A CA 1
ATOM 1700 C C . LEU A 1 206 ? -11.593 -3.178 -2.825 1.00 96.12 206 LEU A C 1
ATOM 1702 O O . LEU A 1 206 ? -10.694 -3.843 -3.339 1.00 96.12 206 LEU A O 1
ATOM 1706 N N . GLN A 1 207 ? -12.870 -3.554 -2.841 1.00 94.44 207 GLN A N 1
ATOM 1707 C CA . GLN A 1 207 ? -13.341 -4.809 -3.426 1.00 94.44 207 GLN A CA 1
ATOM 1708 C C . GLN A 1 207 ? -13.229 -4.807 -4.951 1.00 94.44 207 GLN A C 1
ATOM 1710 O O . GLN A 1 207 ? -12.583 -5.674 -5.536 1.00 94.44 207 GLN A O 1
ATOM 1715 N N . GLU A 1 208 ? -13.857 -3.827 -5.597 1.00 92.88 208 GLU A N 1
ATOM 1716 C CA . GLU A 1 208 ? -14.084 -3.833 -7.044 1.00 92.88 208 GLU A CA 1
ATOM 1717 C C . GLU A 1 208 ? -12.867 -3.362 -7.838 1.00 92.88 208 GLU A C 1
ATOM 1719 O O . GLU A 1 208 ? -12.691 -3.772 -8.987 1.00 92.88 208 GLU A O 1
ATOM 1724 N N . HIS A 1 209 ? -12.034 -2.495 -7.257 1.00 93.31 209 HIS A N 1
ATOM 1725 C CA . HIS A 1 209 ? -10.898 -1.905 -7.965 1.00 93.31 209 HIS A CA 1
ATOM 1726 C C . HIS A 1 209 ? -9.552 -2.437 -7.509 1.00 93.31 209 HIS A C 1
ATOM 1728 O O . HIS A 1 209 ? -8.601 -2.320 -8.268 1.00 93.31 209 HIS A O 1
ATOM 1734 N N . TRP A 1 210 ? -9.456 -3.027 -6.317 1.00 95.00 210 TRP A N 1
ATOM 1735 C CA . TRP A 1 210 ? -8.167 -3.444 -5.761 1.00 95.00 210 TRP A CA 1
ATOM 1736 C C . TRP A 1 210 ? -8.129 -4.894 -5.295 1.00 95.00 210 TRP A C 1
ATOM 1738 O O . TRP A 1 210 ? -7.051 -5.384 -4.972 1.00 95.00 210 TRP A O 1
ATOM 1748 N N . LYS A 1 211 ? -9.274 -5.593 -5.261 1.00 95.00 211 LYS A N 1
ATOM 1749 C CA . LYS A 1 211 ? -9.382 -6.970 -4.748 1.00 95.00 211 LYS A CA 1
ATOM 1750 C C . LYS A 1 211 ? -8.753 -7.124 -3.357 1.00 95.00 211 LYS A C 1
ATOM 1752 O O . LYS A 1 211 ? -8.205 -8.166 -3.015 1.00 95.00 211 LYS A O 1
ATOM 1757 N N . ILE A 1 212 ? -8.808 -6.059 -2.558 1.00 96.38 212 ILE A N 1
ATOM 1758 C CA . ILE A 1 212 ? -8.305 -6.054 -1.189 1.00 96.38 212 ILE A CA 1
ATOM 1759 C C . ILE A 1 212 ? -9.408 -6.590 -0.305 1.00 96.38 212 ILE A C 1
ATOM 1761 O O . ILE A 1 212 ? -10.427 -5.931 -0.137 1.00 96.38 212 ILE A O 1
ATOM 1765 N N . GLU A 1 213 ? -9.183 -7.761 0.274 1.00 95.81 213 GLU A N 1
ATOM 1766 C CA . GLU A 1 213 ? -10.200 -8.544 0.979 1.00 95.81 213 GLU A CA 1
ATOM 1767 C C . GLU A 1 213 ? -10.507 -8.050 2.397 1.00 95.81 213 GLU A C 1
ATOM 1769 O O . GLU A 1 213 ? -11.463 -8.516 3.004 1.00 95.81 213 GLU A O 1
ATOM 1774 N N . ARG A 1 214 ? -9.681 -7.165 2.965 1.00 97.38 214 ARG A N 1
ATOM 1775 C CA . ARG A 1 214 ? -9.768 -6.788 4.383 1.00 97.38 214 ARG A CA 1
ATOM 1776 C C . ARG A 1 214 ? -9.582 -5.293 4.558 1.00 97.38 214 ARG A C 1
ATOM 1778 O O . ARG A 1 214 ? -8.544 -4.747 4.175 1.00 97.38 214 ARG A O 1
ATOM 1785 N N . GLY A 1 215 ? -10.564 -4.641 5.174 1.00 97.75 215 GLY A N 1
ATOM 1786 C CA . GLY A 1 215 ? -10.528 -3.198 5.393 1.00 97.75 215 GLY A CA 1
ATOM 1787 C C . GLY A 1 215 ? -11.181 -2.754 6.697 1.00 97.75 215 GLY A C 1
ATOM 1788 O O . GLY A 1 215 ? -12.240 -3.243 7.084 1.00 97.75 215 GLY A O 1
ATOM 1789 N N . LEU A 1 216 ? -10.567 -1.778 7.357 1.00 98.12 216 LEU A N 1
ATOM 1790 C CA . LEU A 1 216 ? -11.100 -1.113 8.538 1.00 98.12 216 LEU A CA 1
ATOM 1791 C C . LEU A 1 216 ? -11.186 0.401 8.317 1.00 98.12 216 LEU A C 1
ATOM 1793 O O . LEU A 1 216 ? -10.167 1.058 8.129 1.00 98.12 216 LEU A O 1
ATOM 1797 N N . LEU A 1 217 ? -12.394 0.962 8.390 1.00 97.94 217 LEU A N 1
ATOM 1798 C CA . LEU A 1 217 ? -12.593 2.409 8.466 1.00 97.94 217 LEU A CA 1
ATOM 1799 C C . LEU A 1 217 ? -12.769 2.815 9.929 1.00 97.94 217 LEU A C 1
ATOM 1801 O O . LEU A 1 217 ? -13.777 2.473 10.546 1.00 97.94 217 LEU A O 1
ATOM 1805 N N . VAL A 1 218 ? -11.828 3.578 10.472 1.00 96.25 218 VAL A N 1
ATOM 1806 C CA . VAL A 1 218 ? -11.908 4.122 11.828 1.00 96.25 218 VAL A CA 1
ATOM 1807 C C . VAL A 1 218 ? -12.249 5.603 11.770 1.00 96.25 218 VAL A C 1
ATOM 1809 O O . VAL A 1 218 ? -11.484 6.411 11.247 1.00 96.25 218 VAL A O 1
ATOM 1812 N N . SER A 1 219 ? -13.385 5.971 12.352 1.00 94.81 219 SER A N 1
ATOM 1813 C CA . SER A 1 219 ? -13.660 7.346 12.744 1.00 94.81 219 SER A CA 1
ATOM 1814 C C . SER A 1 219 ? -13.197 7.577 14.172 1.00 94.81 219 SER A C 1
ATOM 1816 O O . SER A 1 219 ? -13.539 6.795 15.057 1.00 94.81 219 SER A O 1
ATOM 1818 N N . PHE A 1 220 ? -12.442 8.643 14.408 1.00 91.12 220 PHE A N 1
ATOM 1819 C CA . PHE A 1 220 ? -12.038 9.026 15.753 1.00 91.12 220 PHE A CA 1
ATOM 1820 C C . PHE A 1 220 ? -11.941 10.539 15.918 1.00 91.12 220 PHE A C 1
ATOM 1822 O O . PHE A 1 220 ? -11.727 11.299 14.965 1.00 91.12 220 PHE A O 1
ATOM 1829 N N . LEU A 1 221 ? -12.062 10.978 17.167 1.00 86.25 221 LEU A N 1
ATOM 1830 C CA . LEU A 1 221 ? -11.772 12.345 17.569 1.00 86.25 221 LEU A CA 1
ATOM 1831 C C . LEU A 1 221 ? -10.409 12.373 18.274 1.00 86.25 221 LEU A C 1
ATOM 1833 O O . LEU A 1 221 ? -10.269 11.781 19.340 1.00 86.25 221 LEU A O 1
ATOM 1837 N N . PRO A 1 222 ? -9.394 13.074 17.731 1.00 79.31 222 PRO A N 1
ATOM 1838 C CA . PRO A 1 222 ? -8.101 13.234 18.397 1.00 79.31 222 PRO A CA 1
ATOM 1839 C C . PRO A 1 222 ? -8.207 14.267 19.535 1.00 79.31 222 PRO A C 1
ATOM 1841 O O . PRO A 1 222 ? -7.534 15.297 19.525 1.00 79.31 222 PRO A O 1
ATOM 1844 N N . MET A 1 223 ? -9.120 14.039 20.480 1.00 70.38 223 MET A N 1
ATOM 1845 C CA . MET A 1 223 ? -9.403 14.896 21.628 1.00 70.38 223 MET A CA 1
ATOM 1846 C C . MET A 1 223 ? -9.133 14.082 22.897 1.00 70.38 223 MET A C 1
ATOM 1848 O O . MET A 1 223 ? -9.905 13.198 23.242 1.00 70.38 223 MET A O 1
ATOM 1852 N N . GLY A 1 224 ? -8.023 14.362 23.580 1.00 66.00 224 GLY A N 1
ATOM 1853 C CA . GLY A 1 224 ? -7.633 13.663 24.810 1.00 66.00 224 GLY A CA 1
ATOM 1854 C C . GLY A 1 224 ? -6.193 13.152 24.789 1.00 66.00 224 GLY A C 1
ATOM 1855 O O . GLY A 1 224 ? -5.516 13.187 23.760 1.00 66.00 224 GLY A O 1
ATOM 1856 N N . GLN A 1 225 ? -5.713 12.703 25.949 1.00 73.19 225 GLN A N 1
ATOM 1857 C CA . GLN A 1 225 ? -4.447 11.975 26.048 1.00 73.19 225 GLN A CA 1
ATOM 1858 C C . GLN A 1 225 ? -4.650 10.543 25.526 1.00 73.19 225 GLN A C 1
ATOM 1860 O O . GLN A 1 225 ? -5.660 9.918 25.839 1.00 73.19 225 GLN A O 1
ATOM 1865 N N . SER A 1 226 ? -3.688 10.030 24.755 1.00 85.31 226 SER A N 1
ATOM 1866 C CA . SER A 1 226 ? -3.590 8.610 24.383 1.00 85.31 226 SER A CA 1
ATOM 1867 C C . SER A 1 226 ? -4.682 8.053 23.452 1.00 85.31 226 SER A C 1
ATOM 1869 O O . SER A 1 226 ? -4.875 6.836 23.422 1.00 85.31 226 SER A O 1
ATOM 1871 N N . TRP A 1 227 ? -5.361 8.885 22.649 1.00 90.62 227 TRP A N 1
ATOM 1872 C CA . TRP A 1 227 ? -6.323 8.402 21.637 1.00 90.62 227 TRP A CA 1
ATOM 1873 C C . TRP A 1 227 ? -5.674 7.387 20.683 1.00 90.62 227 TRP A C 1
ATOM 1875 O O . TRP A 1 227 ? -6.297 6.398 20.298 1.00 90.62 227 TRP A O 1
ATOM 1885 N N . GLU A 1 228 ? -4.397 7.597 20.358 1.00 94.12 228 GLU A N 1
ATOM 1886 C CA . GLU A 1 228 ? -3.601 6.751 19.478 1.00 94.12 228 GLU A CA 1
ATOM 1887 C C . GLU A 1 228 ? -3.515 5.314 19.998 1.00 94.12 228 GLU A C 1
ATOM 1889 O O . GLU A 1 228 ? -3.570 4.378 19.206 1.00 94.12 228 GLU A O 1
ATOM 1894 N N . HIS A 1 229 ? -3.474 5.121 21.320 1.00 94.50 229 HIS A N 1
ATOM 1895 C CA . HIS A 1 229 ? -3.413 3.797 21.932 1.00 94.50 229 HIS A CA 1
ATOM 1896 C C . HIS A 1 229 ? -4.752 3.064 21.844 1.00 94.50 229 HIS A C 1
ATOM 1898 O O . HIS A 1 229 ? -4.763 1.870 21.542 1.00 94.50 229 HIS A O 1
ATOM 1904 N N . THR A 1 230 ? -5.869 3.771 22.044 1.00 93.94 230 THR A N 1
ATOM 1905 C CA . THR A 1 230 ? -7.221 3.209 21.894 1.00 93.94 230 THR A CA 1
ATOM 1906 C C . THR A 1 230 ? -7.473 2.769 20.457 1.00 93.94 230 THR A C 1
ATOM 1908 O O . THR A 1 230 ? -7.929 1.648 20.220 1.00 93.94 230 THR A O 1
ATOM 1911 N N . VAL A 1 231 ? -7.139 3.629 19.488 1.00 95.62 231 VAL A N 1
ATOM 1912 C CA . VAL A 1 231 ? -7.277 3.295 18.066 1.00 95.62 231 VAL A CA 1
ATOM 1913 C C . VAL A 1 231 ? -6.349 2.136 17.700 1.00 95.62 231 VAL A C 1
ATOM 1915 O O . VAL A 1 231 ? -6.798 1.184 17.069 1.00 95.62 231 VAL A O 1
ATOM 1918 N N . ALA A 1 232 ? -5.091 2.159 18.146 1.00 96.62 232 ALA A N 1
ATOM 1919 C CA . ALA A 1 232 ? -4.128 1.092 17.881 1.00 96.62 232 ALA A CA 1
ATOM 1920 C C . ALA A 1 232 ? -4.578 -0.274 18.419 1.00 96.62 232 ALA A C 1
ATOM 1922 O O . ALA A 1 232 ? -4.536 -1.257 17.682 1.00 96.62 232 ALA A O 1
ATOM 1923 N N . HIS A 1 233 ? -5.077 -0.336 19.657 1.00 95.56 233 HIS A N 1
ATOM 1924 C CA . HIS A 1 233 ? -5.607 -1.572 20.240 1.00 95.56 233 HIS A CA 1
ATOM 1925 C C . HIS A 1 233 ? -6.772 -2.122 19.405 1.00 95.56 233 HIS A C 1
ATOM 1927 O O . HIS A 1 233 ? -6.851 -3.317 19.122 1.00 95.56 233 HIS A O 1
ATOM 1933 N N . LYS A 1 234 ? -7.667 -1.237 18.949 1.00 95.94 234 LYS A N 1
ATOM 1934 C CA . LYS A 1 234 ? -8.792 -1.625 18.095 1.00 95.94 234 LYS A CA 1
ATOM 1935 C C . LYS A 1 234 ? -8.330 -2.151 16.735 1.00 95.94 234 LYS A C 1
ATOM 1937 O O . LYS A 1 234 ? -8.849 -3.169 16.280 1.00 95.94 234 LYS A O 1
ATOM 1942 N N . VAL A 1 235 ? -7.369 -1.473 16.105 1.00 97.00 235 VAL A N 1
ATOM 1943 C CA . VAL A 1 235 ? -6.758 -1.907 14.842 1.00 97.00 235 VAL A CA 1
ATOM 1944 C C . VAL A 1 235 ? -6.159 -3.301 15.007 1.00 97.00 235 VAL A C 1
ATOM 1946 O O . VAL A 1 235 ? -6.473 -4.176 14.209 1.00 97.00 235 VAL A O 1
ATOM 1949 N N . LEU A 1 236 ? -5.376 -3.539 16.063 1.00 96.75 236 LEU A N 1
ATOM 1950 C CA . LEU A 1 236 ? -4.721 -4.828 16.300 1.00 96.75 236 LEU A CA 1
ATOM 1951 C C . LEU A 1 236 ? -5.703 -5.979 16.505 1.00 96.75 236 LEU A C 1
ATOM 1953 O O . LEU A 1 236 ? -5.555 -7.014 15.860 1.00 96.75 236 LEU A O 1
ATOM 1957 N N . ASN A 1 237 ? -6.742 -5.786 17.319 1.00 95.25 237 ASN A N 1
ATOM 1958 C CA . ASN A 1 237 ? -7.754 -6.825 17.517 1.00 95.2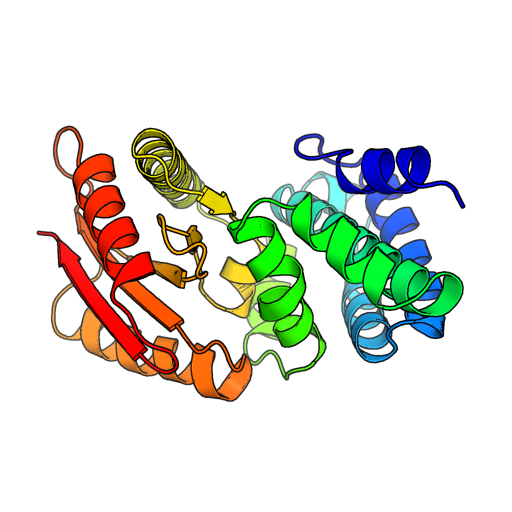5 237 ASN A CA 1
ATOM 1959 C C . ASN A 1 237 ? -8.444 -7.183 16.195 1.00 95.25 237 ASN A C 1
ATOM 1961 O O . ASN A 1 237 ? -8.607 -8.354 15.861 1.00 95.25 237 ASN A O 1
ATOM 1965 N N . LEU A 1 238 ? -8.786 -6.177 15.386 1.00 96.62 238 LEU A N 1
ATOM 1966 C CA . LEU A 1 238 ? -9.432 -6.405 14.095 1.00 96.62 238 LEU A CA 1
ATOM 1967 C C . LEU A 1 238 ? -8.483 -6.978 13.033 1.00 96.62 238 LEU A C 1
ATOM 1969 O O . LEU A 1 238 ? -8.941 -7.724 12.166 1.00 96.62 238 LEU A O 1
ATOM 1973 N N . CYS A 1 239 ? -7.176 -6.707 13.112 1.00 94.88 239 CYS A N 1
ATOM 1974 C CA . CYS A 1 239 ? -6.176 -7.378 12.279 1.00 94.88 239 CYS A CA 1
ATOM 1975 C C . CYS A 1 239 ? -6.184 -8.897 12.476 1.00 94.88 239 CYS A C 1
ATOM 1977 O O . CYS A 1 239 ? -5.898 -9.619 11.521 1.00 94.88 239 CYS A O 1
ATOM 1979 N N . ASP A 1 240 ? -6.525 -9.387 13.665 1.00 93.31 240 ASP A N 1
ATOM 1980 C CA . ASP A 1 240 ? -6.517 -10.819 13.967 1.00 93.31 240 ASP A CA 1
ATOM 1981 C C . ASP A 1 240 ? -7.917 -11.446 13.798 1.00 93.31 240 ASP A C 1
ATOM 1983 O O . ASP A 1 240 ? -8.041 -12.553 13.268 1.00 93.31 240 ASP A O 1
ATOM 1987 N N . GLU A 1 241 ? -8.982 -10.716 14.144 1.00 94.81 241 GLU A N 1
ATOM 1988 C CA . GLU A 1 241 ? -10.370 -11.204 14.101 1.00 94.81 241 GLU A CA 1
ATOM 1989 C C . GLU A 1 241 ? -10.990 -11.234 12.694 1.00 94.81 241 GLU A C 1
ATOM 1991 O O . GLU A 1 241 ? -11.716 -12.179 12.361 1.00 94.81 241 GLU A O 1
ATOM 1996 N N . LEU A 1 242 ? -10.745 -10.207 11.864 1.00 95.06 242 LEU A N 1
ATOM 1997 C CA . LEU A 1 242 ? -11.439 -10.059 10.578 1.00 95.06 242 LEU A CA 1
ATOM 1998 C C . LEU A 1 242 ? -11.089 -11.205 9.635 1.00 95.06 242 LEU A C 1
ATOM 2000 O O . LEU A 1 242 ? -9.913 -11.458 9.354 1.00 95.06 242 LEU A O 1
ATOM 2004 N N . GLN A 1 243 ? -12.104 -11.877 9.103 1.00 94.88 243 GLN A N 1
ATOM 2005 C CA . GLN A 1 243 ? -11.921 -12.910 8.086 1.00 94.88 243 GLN A CA 1
ATOM 2006 C C . GLN A 1 243 ? -11.622 -12.280 6.718 1.00 94.88 243 GLN A C 1
ATOM 2008 O O . GLN A 1 243 ? -11.576 -11.058 6.580 1.00 94.88 243 GLN A O 1
ATOM 2013 N N . ASN A 1 244 ? -11.302 -13.108 5.727 1.00 92.81 244 ASN A N 1
ATOM 2014 C CA . ASN A 1 244 ? -11.184 -12.614 4.357 1.00 92.81 244 ASN A CA 1
ATOM 2015 C C . ASN A 1 244 ? -12.565 -12.174 3.856 1.00 92.81 244 ASN A C 1
ATOM 2017 O O . ASN A 1 244 ? -13.580 -12.728 4.276 1.00 92.81 244 ASN A O 1
ATOM 2021 N N . GLU A 1 245 ? -12.576 -11.167 2.988 1.00 92.56 245 GLU A N 1
ATOM 2022 C CA . GLU A 1 245 ? -13.771 -10.485 2.476 1.00 92.56 245 GLU A CA 1
ATOM 2023 C C . GLU A 1 245 ? -14.598 -9.760 3.557 1.00 92.56 245 GLU A C 1
ATOM 2025 O O . GLU A 1 245 ? -15.740 -9.363 3.311 1.00 92.56 245 GLU A O 1
ATOM 2030 N N . ASP A 1 246 ? -14.018 -9.540 4.742 1.00 95.44 246 ASP A N 1
ATOM 2031 C CA . ASP A 1 246 ? -14.656 -8.823 5.842 1.00 95.44 246 ASP A CA 1
ATOM 2032 C C . ASP A 1 246 ? -14.146 -7.378 5.953 1.00 95.44 246 ASP A C 1
ATOM 2034 O O . ASP A 1 246 ? -12.948 -7.083 5.864 1.00 95.44 246 ASP A O 1
ATOM 2038 N N . TYR A 1 247 ? -15.085 -6.462 6.185 1.00 97.38 247 TYR A N 1
ATOM 2039 C CA . TYR A 1 247 ? -14.825 -5.033 6.305 1.00 97.38 247 TYR A CA 1
ATOM 2040 C C . TYR A 1 247 ? -15.590 -4.488 7.492 1.00 97.38 247 TYR A C 1
ATOM 2042 O O . TYR A 1 247 ? -16.804 -4.679 7.604 1.00 97.38 247 TYR A O 1
ATOM 2050 N N . LYS A 1 248 ? -14.902 -3.723 8.336 1.00 97.62 248 LYS A N 1
ATOM 2051 C CA . LYS A 1 248 ? -15.529 -3.078 9.486 1.00 97.62 248 LYS A CA 1
ATOM 2052 C C . LYS A 1 248 ? -15.372 -1.575 9.477 1.00 97.62 248 LYS A C 1
ATOM 2054 O O . LYS A 1 248 ? -14.456 -1.000 8.893 1.00 97.62 248 LYS A O 1
ATOM 2059 N N . MET A 1 249 ? -16.322 -0.955 10.154 1.00 96.81 249 MET A N 1
ATOM 2060 C CA . MET A 1 249 ? -16.368 0.465 10.423 1.00 96.81 249 MET A CA 1
ATOM 2061 C C . MET A 1 249 ? -16.476 0.633 11.930 1.00 96.81 249 MET A C 1
ATOM 2063 O O . MET A 1 249 ? -17.337 0.016 12.556 1.00 96.81 249 MET A O 1
ATOM 2067 N N . GLU A 1 250 ? -15.614 1.459 12.498 1.00 95.50 250 GLU A N 1
ATOM 2068 C CA . GLU A 1 250 ? -15.540 1.702 13.933 1.00 95.50 250 GLU A CA 1
ATOM 2069 C C . GLU A 1 250 ? -15.604 3.199 14.193 1.00 95.50 250 GLU A C 1
ATOM 2071 O O . GLU A 1 250 ? -14.969 3.987 13.495 1.00 95.50 250 GLU A O 1
ATOM 2076 N N . GLU A 1 251 ? -16.392 3.593 15.185 1.00 92.62 251 GLU A N 1
ATOM 2077 C CA . GLU A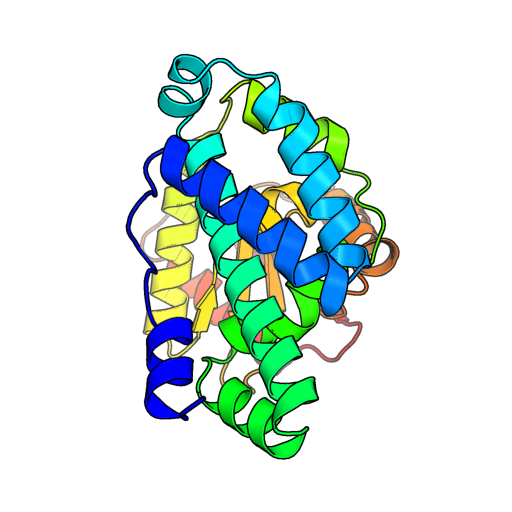 1 251 ? -16.521 4.981 15.615 1.00 92.62 251 GLU A CA 1
ATOM 2078 C C . GLU A 1 251 ? -16.062 5.063 17.071 1.00 92.62 251 GLU A C 1
ATOM 2080 O O . GLU A 1 251 ? -16.687 4.500 17.969 1.00 92.62 251 GLU A O 1
ATOM 2085 N N . ILE A 1 252 ? -14.915 5.706 17.276 1.00 87.88 252 ILE A N 1
ATOM 2086 C CA . ILE A 1 252 ? -14.248 5.856 18.568 1.00 87.88 252 ILE A CA 1
ATOM 2087 C C . ILE A 1 252 ? -14.447 7.313 18.991 1.00 87.88 252 ILE A C 1
ATOM 2089 O O . ILE A 1 252 ? -13.730 8.209 18.539 1.00 87.88 252 ILE A O 1
ATOM 2093 N N . LEU A 1 253 ? -15.500 7.531 19.782 1.00 71.88 253 LEU A N 1
ATOM 2094 C CA . LEU A 1 253 ? -15.917 8.840 20.294 1.00 71.88 253 LEU A CA 1
ATOM 2095 C C . LEU A 1 253 ? -15.145 9.239 21.551 1.00 71.88 253 LEU A C 1
ATOM 2097 O O . LEU A 1 253 ? -14.926 8.354 22.410 1.00 71.88 253 LEU A O 1
#

pLDDT: mean 89.51, std 11.64, range [41.19, 98.31]

Foldseek 3Di:
DDPVVLLCLLPPDDDDQDQPVRLLVLLVVLLVLCVPQPVLLNVVSVVVSVVVVVDDSVLCVVQPVNSQQSSLSSSLSVSLSSLRCCCVPPHDVVSVVSLVSDQLQNSCCNVAQVCLLSVFDQPQVVVVVVCSSVSDDDVVLVVLLVLLQVLLVVVVKHKDAHPSCCRRLVFGIWIAAPVSAIAGEHEEQDDDPVLVVVQVVSLCCCVVTRVNFHYEYEHEDPPDPPPSNVVSVVNRVSNVPADGNGYYYYYYD

Secondary structure (DSSP, 8-state):
--HHHHHHHHHS-SS-PPPHHHHHHHHHHHHHHHHHH-HHHHHHHHHHHHHHHTS-HHHHHT-HHHHHHHHHHHHHHHHHHHHHHHHHHT-HHHHHHHHHHS-HHHHHIIIIIHHHHHHS--TTHHHHHHHHHHT---HHHHHHHHHHHHHHHHTT-EEE--HHIIIII--SEEEE-TT--EEEEEEE---HHHHHHHHHHHHHHHHHHH---EEEEEEE---STTHHHHHHHHHHHHHHHPPTTEEEEEEE-

Sequence (253 aa):
MDLEFLSNNLLMNKHSHLPPEQALRDLIEAIRCAERYEPRLEVRLREICAWVSDLKPGEIVSKKYLLLFLTELVTDAQQWLLLKEAKVEIGQDFFNELLVELNPTERYWITVCFPAWFTERDPKFQRWKHKLKSNRFQPEDAQIIDKLCRAVEWQGGYTITRLLADLSMSTDLVACGSASRGLCVQCTRTGGQHLREKFIRWRQDLQEHWKIERGLLVSFLPMGQSWEHTVAHKVLNLCDELQNEDYKMEEIL